Protein AF-A0A0R0JPW6-F1 (afdb_monomer_lite)

Foldseek 3Di:
DDDDDDDDDDDDDDDDDDDDDDDDDDDDDDDPDDPPPPVPPPPDDDDDDDDDDDDDDDDDDDPPVVVVVVVVVVVVVVVVVVVVVVVVVVVVVVVVVVVVVVVVVVVVVVVVVVVVVVVVVVVVVVVVVVVVVVVVVVVVVVVVVVVVVVVVVVVVVVVVVVVQVVVCVVPVDRDDDDPDDDDD

InterPro domains:
  IPR005516 Remorin, C-terminal [PF03763] (73-177)

Structure (mmCIF, N/CA/C/O backbone):
data_AF-A0A0R0JPW6-F1
#
_entry.id   AF-A0A0R0JPW6-F1
#
loop_
_atom_site.group_PDB
_atom_site.id
_atom_site.type_symbol
_atom_site.label_atom_id
_atom_site.label_alt_id
_atom_site.label_comp_id
_atom_site.label_asym_id
_atom_site.label_entity_id
_atom_site.label_seq_id
_atom_site.pdbx_PDB_ins_code
_atom_site.Cartn_x
_atom_site.Cartn_y
_atom_site.Cartn_z
_atom_site.occupancy
_atom_site.B_iso_or_equiv
_atom_site.auth_seq_id
_atom_site.auth_comp_id
_atom_site.auth_asym_id
_atom_site.auth_atom_id
_atom_site.pdbx_PDB_model_num
ATOM 1 N N . MET A 1 1 ? -46.376 10.013 26.306 1.00 48.16 1 MET A N 1
ATOM 2 C CA . MET A 1 1 ? -46.036 9.455 24.981 1.00 48.16 1 MET A CA 1
ATOM 3 C C . MET A 1 1 ? -44.620 9.878 24.626 1.00 48.16 1 MET A C 1
ATOM 5 O O . MET A 1 1 ? -44.392 11.071 24.490 1.00 48.16 1 MET A O 1
ATOM 9 N N . LYS A 1 2 ? -43.664 8.946 24.556 1.00 46.31 2 LYS A N 1
ATOM 10 C CA . LYS A 1 2 ? -42.370 9.154 23.888 1.00 46.31 2 LYS A CA 1
ATOM 11 C C . LYS A 1 2 ? -41.981 7.835 23.227 1.00 46.31 2 LYS A C 1
ATOM 13 O O . LYS A 1 2 ? -41.868 6.819 23.906 1.00 46.31 2 LYS A O 1
ATOM 18 N N . GLU A 1 3 ? -41.915 7.871 21.904 1.00 47.91 3 GLU A N 1
ATOM 19 C CA . GLU A 1 3 ? -41.692 6.727 21.028 1.00 47.91 3 GLU A CA 1
ATOM 20 C C . GLU A 1 3 ? -40.262 6.186 21.140 1.00 47.91 3 GLU A C 1
ATOM 22 O O . GLU A 1 3 ? -39.300 6.936 21.310 1.00 47.91 3 GLU A O 1
ATOM 27 N N . SER A 1 4 ? -40.127 4.865 21.033 1.00 48.16 4 SER A N 1
ATOM 28 C CA . SER A 1 4 ? -38.841 4.178 20.915 1.00 48.16 4 SER A CA 1
ATOM 29 C C . SER A 1 4 ? -38.282 4.322 19.491 1.00 48.16 4 SER A C 1
ATOM 31 O O . SER A 1 4 ? -39.037 4.116 18.536 1.00 48.16 4 SER A O 1
ATOM 33 N N . PRO A 1 5 ? -36.975 4.582 19.298 1.00 46.88 5 PRO A N 1
ATOM 34 C CA . PRO A 1 5 ? -36.392 4.608 17.962 1.00 46.88 5 PRO A CA 1
ATOM 35 C C . PRO A 1 5 ? -36.350 3.192 17.372 1.00 46.88 5 PRO A C 1
ATOM 37 O O . PRO A 1 5 ? -35.628 2.317 17.852 1.00 46.88 5 PRO A O 1
ATOM 40 N N . LYS A 1 6 ? -37.137 2.960 16.318 1.00 54.75 6 LYS A N 1
ATOM 41 C CA . LYS A 1 6 ? -37.060 1.753 15.486 1.00 54.75 6 LYS A CA 1
ATOM 42 C C . LYS A 1 6 ? -35.814 1.854 14.605 1.00 54.75 6 LYS A C 1
ATOM 44 O O . LYS A 1 6 ? -35.774 2.656 13.677 1.00 54.75 6 LYS A O 1
ATOM 49 N N . PHE A 1 7 ? -34.801 1.038 14.885 1.00 43.84 7 PHE A N 1
ATOM 50 C CA . PHE A 1 7 ? -33.634 0.911 14.013 1.00 43.84 7 PHE A CA 1
ATOM 51 C C . PHE A 1 7 ? -34.017 0.169 12.718 1.00 43.84 7 PHE A C 1
ATOM 53 O O . PHE A 1 7 ? -34.598 -0.918 12.795 1.00 43.84 7 PHE A O 1
ATOM 60 N N . PRO A 1 8 ? -33.706 0.705 11.524 1.00 48.56 8 PRO A N 1
ATOM 61 C CA . PRO A 1 8 ? -33.993 0.016 10.276 1.00 48.56 8 PRO A CA 1
ATOM 62 C C . PRO A 1 8 ? -33.054 -1.182 10.089 1.00 48.56 8 PRO A C 1
ATOM 64 O O . PRO A 1 8 ? -31.830 -1.069 10.149 1.00 48.56 8 PRO A O 1
ATOM 67 N N . ARG A 1 9 ? -33.656 -2.346 9.829 1.00 46.88 9 ARG A N 1
ATOM 68 C CA . ARG A 1 9 ? -32.986 -3.585 9.417 1.00 46.88 9 ARG A CA 1
ATOM 69 C C . ARG A 1 9 ? -32.351 -3.364 8.043 1.00 46.88 9 ARG A C 1
ATOM 71 O O . ARG A 1 9 ? -33.062 -3.246 7.045 1.00 46.88 9 ARG A O 1
ATOM 78 N N . THR A 1 10 ? -31.025 -3.302 7.981 1.00 41.88 10 THR A N 1
ATOM 79 C CA . THR A 1 10 ? -30.286 -3.241 6.718 1.00 41.88 10 THR A CA 1
ATOM 80 C C . THR A 1 10 ? -30.482 -4.549 5.950 1.00 41.88 10 THR A C 1
ATOM 82 O O . THR A 1 10 ? -30.194 -5.640 6.440 1.00 41.88 10 THR A O 1
ATOM 85 N N . LYS A 1 11 ? -31.040 -4.437 4.741 1.00 44.31 11 LYS A N 1
ATOM 86 C CA . LYS A 1 11 ? -31.169 -5.543 3.791 1.00 44.31 11 LYS A CA 1
ATOM 87 C C . LYS A 1 11 ? -29.789 -5.838 3.203 1.00 44.31 11 LYS A C 1
ATOM 89 O O . LYS A 1 11 ? -29.120 -4.938 2.703 1.00 44.31 11 LYS A O 1
ATOM 94 N N . THR A 1 12 ? -29.381 -7.097 3.273 1.00 45.53 12 THR A N 1
ATOM 95 C CA . THR A 1 12 ? -28.214 -7.649 2.588 1.00 45.53 12 THR A CA 1
ATOM 96 C C . THR A 1 12 ? -28.385 -7.488 1.077 1.00 45.53 12 THR A C 1
ATOM 98 O O . THR A 1 12 ? -29.304 -8.048 0.479 1.00 45.53 12 THR A O 1
ATOM 101 N N . VAL A 1 13 ? -27.507 -6.704 0.449 1.00 41.94 13 VAL A N 1
ATOM 102 C CA . VAL A 1 13 ? -27.384 -6.668 -1.011 1.00 41.94 13 VAL A CA 1
ATOM 103 C C . VAL A 1 13 ? -26.483 -7.823 -1.426 1.00 41.94 13 VAL A C 1
ATOM 105 O O . VAL A 1 13 ? -25.322 -7.909 -1.044 1.00 41.94 13 VAL A O 1
ATOM 108 N N . ARG A 1 14 ? -27.098 -8.723 -2.188 1.00 42.78 14 ARG A N 1
ATOM 109 C CA . ARG A 1 14 ? -26.534 -9.872 -2.889 1.00 42.78 14 ARG A CA 1
ATOM 110 C C . ARG A 1 14 ? -25.311 -9.457 -3.714 1.00 42.78 14 ARG A C 1
ATOM 112 O O . ARG A 1 14 ? -25.429 -8.664 -4.646 1.00 42.78 14 ARG A O 1
ATOM 119 N N . GLU A 1 15 ? -24.165 -10.019 -3.361 1.00 40.00 15 GLU A N 1
ATOM 120 C CA . GLU A 1 15 ? -22.896 -9.903 -4.074 1.00 40.00 15 GLU A CA 1
ATOM 121 C C . GLU A 1 15 ? -23.052 -10.505 -5.483 1.00 40.00 15 GLU A C 1
ATOM 123 O O . GLU A 1 15 ? -23.385 -11.681 -5.645 1.00 40.00 15 GLU A O 1
ATOM 128 N N . LYS A 1 16 ? -22.904 -9.675 -6.522 1.00 41.97 16 LYS A N 1
ATOM 129 C CA . LYS A 1 16 ? -22.792 -10.137 -7.910 1.00 41.97 16 LYS A CA 1
ATOM 130 C C . LYS A 1 16 ? -21.320 -10.430 -8.175 1.00 41.97 16 LYS A C 1
ATOM 132 O O . LYS A 1 16 ? -20.521 -9.508 -8.307 1.00 41.97 16 LYS A O 1
ATOM 137 N N . GLU A 1 17 ? -20.986 -11.712 -8.267 1.00 42.38 17 GLU A N 1
ATOM 138 C CA . GLU A 1 17 ? -19.699 -12.183 -8.772 1.00 42.38 17 GLU A CA 1
ATOM 139 C C . GLU A 1 17 ? -19.474 -11.686 -10.210 1.00 42.38 17 GLU A C 1
ATOM 141 O O . GLU A 1 17 ? -20.193 -12.069 -11.136 1.00 42.38 17 GLU A O 1
ATOM 146 N N . TRP A 1 18 ? -18.436 -10.878 -10.428 1.00 27.89 18 TRP A N 1
ATOM 147 C CA . TRP A 1 18 ? -17.861 -10.700 -11.759 1.00 27.89 18 TRP A CA 1
ATOM 148 C C . TRP A 1 18 ? -16.800 -11.776 -11.990 1.00 27.89 18 TRP A C 1
ATOM 150 O O . TRP A 1 18 ? -15.662 -11.671 -11.532 1.00 27.89 18 TRP A O 1
ATOM 160 N N . LYS A 1 19 ? -17.183 -12.828 -12.722 1.00 39.25 19 LYS A N 1
ATOM 161 C CA . LYS A 1 19 ? -16.258 -13.824 -13.275 1.00 39.25 19 LYS A CA 1
ATOM 162 C C . LYS A 1 19 ? -15.375 -13.156 -14.335 1.00 39.25 19 LYS A C 1
ATOM 164 O O . LYS A 1 19 ? -15.806 -12.947 -15.465 1.00 39.25 19 LYS A O 1
ATOM 169 N N . VAL A 1 20 ? -14.128 -12.844 -13.983 1.00 36.88 20 VAL A N 1
ATOM 170 C CA . VAL A 1 20 ? -13.083 -12.518 -14.963 1.00 36.88 20 VAL A CA 1
ATOM 171 C C . VAL A 1 20 ? -12.513 -13.830 -15.497 1.00 36.88 20 VAL A C 1
ATOM 173 O O . VAL A 1 20 ? -11.822 -14.566 -14.795 1.00 36.88 20 VAL A O 1
ATOM 176 N N . SER A 1 21 ? -12.861 -14.123 -16.748 1.00 38.03 21 SER A N 1
ATOM 177 C CA . SER A 1 21 ? -12.366 -15.252 -17.534 1.00 38.03 21 SER A CA 1
ATOM 178 C C . SER A 1 21 ? -10.840 -15.195 -17.665 1.00 38.03 21 SER A C 1
ATOM 180 O O . SER A 1 21 ? -10.287 -14.225 -18.183 1.00 38.03 21 SER A O 1
ATOM 182 N N . ARG A 1 22 ? -10.152 -16.239 -17.186 1.00 39.28 22 ARG A N 1
ATOM 183 C CA . ARG A 1 22 ? -8.752 -16.521 -17.524 1.00 39.28 22 ARG A CA 1
ATOM 184 C C . ARG A 1 22 ? -8.728 -17.271 -18.854 1.00 39.28 22 ARG A C 1
ATOM 186 O O . ARG A 1 22 ? -9.344 -18.326 -18.965 1.00 39.28 22 ARG A O 1
ATOM 193 N N . GLN A 1 23 ? -7.968 -16.764 -19.817 1.00 39.94 23 GLN A N 1
ATOM 194 C CA . GLN A 1 23 ? -7.518 -17.520 -20.986 1.00 39.94 23 GLN A CA 1
ATOM 195 C C . GLN A 1 23 ? -5.982 -17.452 -21.046 1.00 39.94 23 GLN A C 1
ATOM 197 O O . GLN A 1 23 ? -5.433 -16.353 -20.928 1.00 39.94 23 GLN A O 1
ATOM 202 N N . PRO A 1 24 ? -5.272 -18.584 -21.204 1.00 44.44 24 PRO A N 1
ATOM 203 C CA . PRO A 1 24 ? -3.853 -18.612 -21.537 1.00 44.44 24 PRO A CA 1
ATOM 204 C C . PRO A 1 24 ? -3.678 -18.554 -23.062 1.00 44.44 24 PRO A C 1
ATOM 206 O O . PRO A 1 24 ? -4.162 -19.428 -23.774 1.00 44.44 24 PRO A O 1
ATOM 209 N N . SER A 1 25 ? -2.963 -17.548 -23.570 1.00 34.28 25 SER A N 1
ATOM 210 C CA . SER A 1 25 ? -2.574 -17.488 -24.984 1.00 34.28 25 SER A CA 1
ATOM 211 C C . SER A 1 25 ? -1.143 -17.990 -25.140 1.00 34.28 25 SER A C 1
ATOM 213 O O . SER A 1 25 ? -0.187 -17.249 -24.913 1.00 34.28 25 SER A O 1
ATOM 215 N N . HIS A 1 26 ? -1.012 -19.252 -25.543 1.00 41.56 26 HIS A N 1
ATOM 216 C CA . HIS A 1 26 ? 0.187 -19.769 -26.194 1.00 41.56 26 HIS A CA 1
ATOM 217 C C . HIS A 1 26 ? 0.356 -19.095 -27.562 1.00 41.56 26 HIS A C 1
ATOM 219 O O . HIS A 1 26 ? -0.624 -18.798 -28.243 1.00 41.56 26 HIS A O 1
ATOM 225 N N . GLY A 1 27 ? 1.601 -18.839 -27.950 1.00 33.59 27 GLY A N 1
ATOM 226 C CA . GLY A 1 27 ? 1.936 -18.184 -29.209 1.00 33.59 2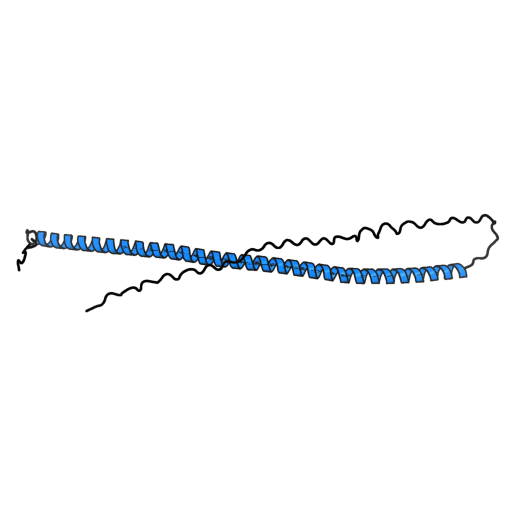7 GLY A CA 1
ATOM 227 C C . GLY A 1 27 ? 3.440 -18.012 -29.343 1.00 33.59 27 GLY A C 1
ATOM 228 O O . GLY A 1 27 ? 3.953 -16.898 -29.323 1.00 33.59 27 GLY A O 1
ATOM 229 N N . GLU A 1 28 ? 4.147 -19.136 -29.411 1.00 43.47 28 GLU A N 1
ATOM 230 C CA . GLU A 1 28 ? 5.524 -19.196 -29.881 1.00 43.47 28 GLU A CA 1
ATOM 231 C C . GLU A 1 28 ? 5.561 -18.725 -31.337 1.00 43.47 28 GLU A C 1
ATOM 233 O O . GLU A 1 28 ? 4.950 -19.349 -32.200 1.00 43.47 28 GLU A O 1
ATOM 238 N N . ILE A 1 29 ? 6.297 -17.653 -31.639 1.00 34.31 29 ILE A N 1
ATOM 239 C CA . ILE A 1 29 ? 6.768 -17.408 -33.004 1.00 34.31 29 ILE A CA 1
ATOM 240 C C . ILE A 1 29 ? 8.267 -17.151 -32.956 1.00 34.31 29 ILE A C 1
ATOM 242 O O . ILE A 1 29 ? 8.776 -16.063 -32.689 1.00 34.31 29 ILE A O 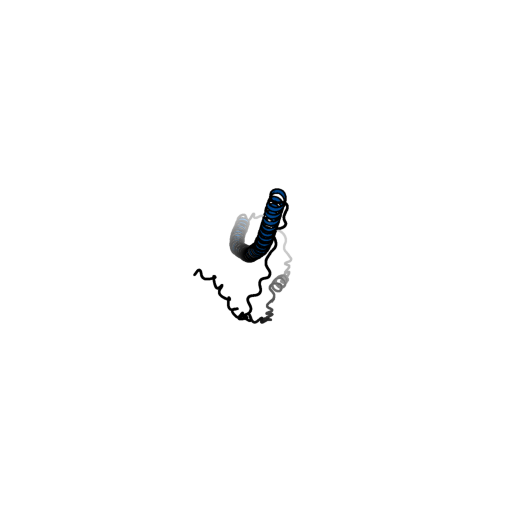1
ATOM 246 N N . SER A 1 30 ? 8.947 -18.258 -33.224 1.00 49.94 30 SER A N 1
ATOM 247 C CA . SER A 1 30 ? 10.281 -18.375 -33.774 1.00 49.94 30 SER A CA 1
ATOM 248 C C . SER A 1 30 ? 10.497 -17.405 -34.938 1.00 49.94 30 SER A C 1
ATOM 250 O O . SER A 1 30 ? 9.850 -17.484 -35.981 1.00 49.94 30 SER A O 1
ATOM 252 N N . THR A 1 31 ? 11.456 -16.498 -34.789 1.00 41.97 31 THR A N 1
ATOM 253 C CA . THR A 1 31 ? 12.209 -15.950 -35.927 1.00 41.97 31 THR A CA 1
ATOM 254 C C . THR A 1 31 ? 13.602 -15.541 -35.464 1.00 41.97 31 THR A C 1
ATOM 256 O O . THR A 1 31 ? 14.031 -14.396 -35.551 1.00 41.97 31 THR A O 1
ATOM 259 N N . ARG A 1 32 ? 14.357 -16.522 -34.960 1.00 47.09 32 ARG A N 1
ATOM 260 C CA . ARG A 1 32 ? 15.816 -16.425 -34.890 1.00 47.09 32 ARG A CA 1
ATOM 261 C C . ARG A 1 32 ? 16.376 -16.956 -36.213 1.00 47.09 32 ARG A C 1
ATOM 263 O O . ARG A 1 32 ? 16.726 -18.125 -36.321 1.00 47.09 32 ARG A O 1
ATOM 270 N N . ARG A 1 33 ? 16.428 -16.108 -37.244 1.00 46.88 33 ARG A N 1
ATOM 271 C CA . ARG A 1 33 ? 17.202 -16.387 -38.464 1.00 46.88 33 ARG A CA 1
ATOM 272 C C . ARG A 1 33 ? 18.397 -15.441 -38.548 1.00 46.88 33 ARG A C 1
ATOM 274 O O . ARG A 1 33 ? 18.259 -14.251 -38.789 1.00 46.88 33 ARG A O 1
ATOM 281 N N . SER A 1 34 ? 19.555 -16.033 -38.253 1.00 51.53 34 SER A N 1
ATOM 282 C CA . SER A 1 34 ? 20.811 -15.889 -38.996 1.00 51.53 34 SER A CA 1
ATOM 283 C C . SER A 1 34 ? 21.251 -14.477 -39.413 1.00 51.53 34 SER A C 1
ATOM 285 O O . SER A 1 34 ? 21.173 -14.128 -40.584 1.00 51.53 34 SER A O 1
ATOM 287 N N . LEU A 1 35 ? 21.855 -13.727 -38.486 1.00 40.75 35 LEU A N 1
ATOM 288 C CA . LEU A 1 35 ? 22.834 -12.674 -38.829 1.00 40.75 35 LEU A CA 1
ATOM 289 C C . LEU A 1 35 ? 24.292 -13.160 -38.648 1.00 40.75 35 LEU A C 1
ATOM 291 O O . LEU A 1 35 ? 25.240 -12.434 -38.907 1.00 40.75 35 LEU A O 1
ATOM 295 N N . GLY A 1 36 ? 24.486 -14.407 -38.202 1.00 45.25 36 GLY A N 1
ATOM 296 C CA . GLY A 1 36 ? 25.807 -14.998 -37.948 1.00 45.25 36 GLY A CA 1
ATOM 297 C C . GLY A 1 36 ? 26.425 -15.756 -39.127 1.00 45.25 36 GLY A C 1
ATOM 298 O O . GLY A 1 36 ? 27.515 -16.292 -38.981 1.00 45.25 36 GLY A O 1
ATOM 299 N N . GLN A 1 37 ? 25.747 -15.837 -40.276 1.00 45.25 37 GLN A N 1
ATOM 300 C CA . GLN A 1 37 ? 26.195 -16.650 -41.419 1.00 45.25 37 GLN A CA 1
ATOM 301 C C . GLN A 1 37 ? 26.843 -15.840 -42.551 1.00 45.25 37 GLN A C 1
ATOM 303 O O . GLN A 1 37 ? 27.376 -16.426 -43.488 1.00 45.25 37 GLN A O 1
ATOM 308 N N . GLU A 1 38 ? 26.856 -14.509 -42.452 1.00 39.03 38 GLU A N 1
ATOM 309 C CA . GLU A 1 38 ? 27.374 -13.636 -43.515 1.00 39.03 38 GLU A CA 1
ATOM 310 C C . GLU A 1 38 ? 28.821 -13.166 -43.284 1.00 39.03 38 GLU A C 1
ATOM 312 O O . GLU A 1 38 ? 29.443 -12.622 -44.190 1.00 39.03 38 GLU A O 1
ATOM 317 N N . LEU A 1 39 ? 29.407 -13.431 -42.108 1.00 41.91 39 LEU A N 1
ATOM 318 C CA . LEU A 1 39 ? 30.802 -13.066 -41.813 1.00 41.91 39 LEU A CA 1
ATOM 319 C C . LEU A 1 39 ? 31.834 -14.124 -42.251 1.00 41.91 39 LEU A C 1
ATOM 321 O O . LEU A 1 39 ? 33.025 -13.836 -42.255 1.00 41.91 39 LEU A O 1
ATOM 325 N N . ALA A 1 40 ? 31.398 -15.332 -42.625 1.00 42.09 40 ALA A N 1
ATOM 326 C CA . ALA A 1 40 ? 32.282 -16.469 -42.914 1.00 42.09 40 ALA A CA 1
ATOM 327 C C . ALA A 1 40 ? 32.518 -16.738 -44.417 1.00 42.09 40 ALA A C 1
ATOM 329 O O . ALA A 1 40 ? 33.209 -17.689 -44.761 1.00 42.09 40 ALA A O 1
ATOM 330 N N . ARG A 1 41 ? 31.953 -15.926 -45.326 1.00 42.75 41 ARG A N 1
ATOM 331 C CA . ARG A 1 41 ? 32.090 -16.098 -46.792 1.00 42.75 41 ARG A CA 1
ATOM 332 C C . ARG A 1 41 ? 32.937 -15.028 -47.492 1.00 42.75 41 ARG A C 1
ATOM 334 O O . ARG A 1 41 ? 32.933 -14.962 -48.715 1.00 42.75 41 ARG A O 1
ATOM 341 N N . ALA A 1 42 ? 33.666 -14.200 -46.745 1.00 42.44 42 ALA A N 1
ATOM 342 C CA . ALA A 1 42 ? 34.476 -13.115 -47.311 1.00 42.44 42 ALA A CA 1
ATOM 343 C C . ALA A 1 42 ? 35.996 -13.297 -47.122 1.00 42.44 42 ALA A C 1
ATOM 345 O O . ALA A 1 42 ? 36.741 -12.329 -47.241 1.00 42.44 42 ALA A O 1
ATOM 346 N N . THR A 1 43 ? 36.470 -14.515 -46.835 1.00 45.72 43 THR A N 1
ATOM 347 C CA . THR A 1 43 ? 37.903 -14.803 -46.612 1.00 45.72 43 THR A CA 1
ATOM 348 C C . THR A 1 43 ? 38.499 -15.847 -47.556 1.00 45.72 43 THR A C 1
ATOM 350 O O . THR A 1 43 ? 39.560 -16.385 -47.267 1.00 45.72 43 THR A O 1
ATOM 353 N N . GLU A 1 44 ? 37.883 -16.102 -48.711 1.00 42.66 44 GLU A N 1
ATOM 354 C CA . GLU A 1 44 ? 38.493 -16.934 -49.754 1.00 42.66 44 GLU A CA 1
ATOM 355 C C . GLU A 1 44 ? 38.498 -16.202 -51.099 1.00 42.66 44 GLU A C 1
ATOM 357 O O . GLU A 1 44 ? 37.601 -16.335 -51.925 1.00 42.66 44 GLU A O 1
ATOM 362 N N . SER A 1 45 ? 39.552 -15.420 -51.331 1.00 37.50 45 SER A N 1
ATOM 363 C CA . SER A 1 45 ? 40.000 -15.098 -52.685 1.00 37.50 45 SER A CA 1
ATOM 364 C C . SER A 1 45 ? 41.487 -15.421 -52.776 1.00 37.50 45 SER A C 1
ATOM 366 O O . SER A 1 45 ? 42.341 -14.636 -52.360 1.00 37.50 45 SER A O 1
ATOM 368 N N . ALA A 1 46 ? 41.776 -16.621 -53.274 1.00 40.19 46 ALA A N 1
ATOM 369 C CA . ALA A 1 46 ? 43.114 -17.071 -53.607 1.00 40.19 46 ALA A CA 1
ATOM 370 C C . ALA A 1 46 ? 43.741 -16.126 -54.646 1.00 40.19 46 ALA A C 1
ATOM 372 O O . ALA A 1 46 ? 43.182 -15.874 -55.713 1.00 40.19 46 ALA A O 1
ATOM 373 N N . ILE A 1 47 ? 44.907 -15.590 -54.304 1.00 49.75 47 ILE A N 1
ATOM 374 C CA . ILE A 1 47 ? 45.726 -14.730 -55.157 1.00 49.75 47 ILE A CA 1
ATOM 375 C C . ILE A 1 47 ? 46.391 -15.613 -56.229 1.00 49.75 47 ILE A C 1
ATOM 377 O O . ILE A 1 47 ? 47.098 -16.553 -55.857 1.00 49.75 47 ILE A O 1
ATOM 381 N N . PRO A 1 48 ? 46.271 -15.332 -57.542 1.00 42.44 48 PRO A N 1
ATOM 382 C CA . PRO A 1 48 ? 47.121 -15.978 -58.531 1.00 42.44 48 PRO A CA 1
ATOM 383 C C . PRO A 1 48 ? 48.512 -15.336 -58.490 1.00 42.44 48 PRO A C 1
ATOM 385 O O . PRO A 1 48 ? 48.698 -14.182 -58.880 1.00 42.44 48 PRO A O 1
ATOM 388 N N . ALA A 1 49 ? 49.510 -16.090 -58.030 1.00 40.78 49 ALA A N 1
ATOM 389 C CA . ALA A 1 49 ? 50.911 -15.700 -58.113 1.00 40.78 49 ALA A CA 1
ATOM 390 C C . ALA A 1 49 ? 51.408 -15.811 -59.567 1.00 40.78 49 ALA A C 1
ATOM 392 O O . ALA A 1 49 ? 51.761 -16.892 -60.035 1.00 40.78 49 ALA A O 1
ATOM 393 N N . ARG A 1 50 ? 51.477 -14.686 -60.289 1.00 39.78 50 ARG A N 1
ATOM 394 C CA . ARG A 1 50 ? 52.315 -14.564 -61.493 1.00 39.78 50 ARG A CA 1
ATOM 395 C C . ARG A 1 50 ? 53.678 -13.997 -61.099 1.00 39.78 50 ARG A C 1
ATOM 397 O O . ARG A 1 50 ? 53.794 -12.817 -60.786 1.00 39.78 50 ARG A O 1
ATOM 404 N N . ARG A 1 51 ? 54.710 -14.845 -61.145 1.00 45.88 51 ARG A N 1
ATOM 405 C CA . ARG A 1 51 ? 56.118 -14.423 -61.203 1.00 45.88 51 ARG A CA 1
ATOM 406 C C . ARG A 1 51 ? 56.412 -13.786 -62.567 1.00 45.88 51 ARG A C 1
ATOM 408 O O . ARG A 1 51 ? 56.058 -14.388 -63.579 1.00 45.88 51 ARG A O 1
ATOM 415 N N . PRO A 1 52 ? 57.175 -12.687 -62.612 1.00 43.56 52 PRO A N 1
ATOM 416 C CA . PRO A 1 52 ? 58.071 -12.409 -63.721 1.00 43.56 52 PRO A CA 1
ATOM 417 C C . PRO A 1 52 ? 59.530 -12.592 -63.276 1.00 43.56 52 PRO A C 1
ATOM 419 O O . PRO A 1 52 ? 59.956 -12.061 -62.251 1.00 43.56 52 PRO A O 1
ATOM 422 N N . SER A 1 53 ? 60.285 -13.366 -64.054 1.00 42.62 53 SER A N 1
ATOM 423 C CA . SER A 1 53 ? 61.744 -13.478 -63.955 1.00 42.62 53 SER A CA 1
ATOM 424 C C . SER A 1 53 ? 62.411 -12.549 -64.976 1.00 42.62 53 SER A C 1
ATOM 426 O O . SER A 1 53 ? 61.961 -12.500 -66.117 1.00 42.62 53 SER A O 1
ATOM 428 N N . GLY A 1 54 ? 63.520 -11.912 -64.573 1.00 39.97 54 GLY A N 1
ATOM 429 C CA . GLY A 1 54 ? 64.456 -11.134 -65.412 1.00 39.97 54 GLY A CA 1
ATOM 430 C C . GLY A 1 54 ? 63.992 -9.690 -65.649 1.00 39.97 54 GLY A C 1
ATOM 431 O O . GLY A 1 54 ? 62.838 -9.480 -65.987 1.00 39.97 54 GLY A O 1
ATOM 432 N N . VAL A 1 55 ? 64.793 -8.629 -65.489 1.00 37.88 55 VAL A N 1
ATOM 433 C CA . VAL A 1 55 ? 66.185 -8.425 -65.938 1.00 37.88 55 VAL A CA 1
ATOM 434 C C . VAL A 1 55 ? 66.889 -7.348 -65.066 1.00 37.88 55 VAL A C 1
ATOM 436 O O . VAL A 1 55 ? 66.232 -6.490 -64.482 1.00 37.88 55 VAL A O 1
ATOM 439 N N . SER A 1 56 ? 68.222 -7.444 -64.989 1.00 49.25 56 SER A N 1
ATOM 440 C CA . SER A 1 56 ? 69.257 -6.672 -64.259 1.00 49.25 56 SER A CA 1
ATOM 441 C C . SER A 1 56 ? 69.256 -5.123 -64.369 1.00 49.25 56 SER A C 1
ATOM 443 O O . SER A 1 56 ? 68.579 -4.567 -65.232 1.00 49.25 56 SER A O 1
ATOM 445 N N . PRO A 1 57 ? 70.023 -4.404 -63.504 1.00 54.06 57 PRO A N 1
ATOM 446 C CA . PRO A 1 57 ? 69.814 -2.990 -63.202 1.00 54.06 57 PRO A CA 1
ATOM 447 C C . PRO A 1 57 ? 70.548 -2.063 -64.175 1.00 54.06 57 PRO A C 1
ATOM 449 O O . PRO A 1 57 ? 71.744 -2.215 -64.419 1.00 54.06 57 PRO A O 1
ATOM 452 N N . ALA A 1 58 ? 69.836 -1.053 -64.673 1.00 39.53 58 ALA A N 1
ATOM 453 C CA . ALA A 1 58 ? 70.407 0.028 -65.464 1.00 39.53 58 ALA A CA 1
ATOM 454 C C . ALA A 1 58 ? 70.279 1.367 -64.724 1.00 39.53 58 ALA A C 1
ATOM 456 O O . ALA A 1 58 ? 69.21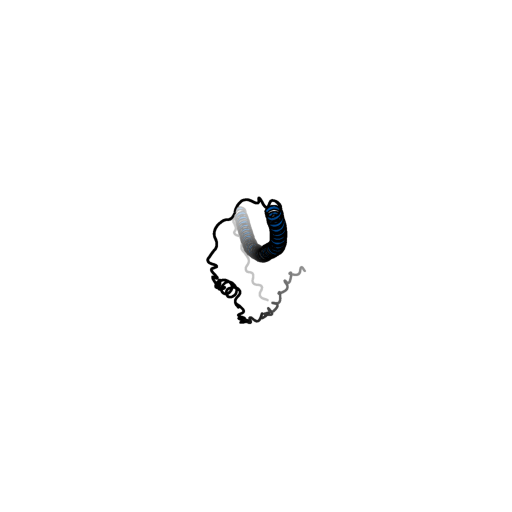7 1.743 -64.229 1.00 39.53 58 ALA A O 1
ATOM 457 N N . ALA A 1 59 ? 71.427 2.032 -64.653 1.00 45.12 59 ALA A N 1
ATOM 458 C CA . ALA A 1 59 ? 71.723 3.380 -64.201 1.00 45.12 59 ALA A CA 1
ATOM 459 C C . ALA A 1 59 ? 70.556 4.392 -64.137 1.00 45.12 59 ALA A C 1
ATOM 461 O O . ALA A 1 59 ? 69.917 4.722 -65.131 1.00 45.12 59 ALA A O 1
ATOM 462 N N . GLY A 1 60 ? 70.390 4.956 -62.936 1.00 49.59 60 GLY A N 1
ATOM 463 C CA . GLY A 1 60 ? 70.292 6.398 -62.689 1.00 49.59 60 GLY A CA 1
ATOM 464 C C . GLY A 1 60 ? 69.388 7.245 -63.585 1.00 49.59 60 GLY A C 1
ATOM 465 O O . GLY A 1 60 ? 69.890 8.016 -64.388 1.00 49.59 60 GLY A O 1
ATOM 466 N N . TYR A 1 61 ? 68.085 7.251 -63.294 1.00 48.88 61 TYR A N 1
ATOM 467 C CA . TYR A 1 61 ? 67.252 8.448 -63.448 1.00 48.88 61 TYR A CA 1
ATOM 468 C C . TYR A 1 61 ? 66.344 8.571 -62.222 1.00 48.88 61 TYR A C 1
ATOM 470 O O . TYR A 1 61 ? 65.444 7.757 -62.001 1.00 48.88 61 TYR A O 1
ATOM 478 N N . GLN A 1 62 ? 66.596 9.576 -61.380 1.00 59.12 62 GLN A N 1
ATOM 479 C CA . GLN A 1 62 ? 65.716 9.894 -60.260 1.00 59.12 62 GLN A CA 1
ATOM 480 C C . GLN A 1 62 ? 64.373 10.405 -60.813 1.00 59.12 62 GLN A C 1
ATOM 482 O O . GLN A 1 62 ? 64.242 11.542 -61.251 1.00 59.12 62 GLN A O 1
ATOM 487 N N . ASN A 1 63 ? 63.351 9.548 -60.813 1.00 55.94 63 ASN A N 1
ATOM 488 C CA . ASN A 1 63 ? 62.006 9.889 -61.277 1.00 55.94 63 ASN A CA 1
ATOM 489 C C . ASN A 1 63 ? 61.197 10.575 -60.165 1.00 55.94 63 ASN A C 1
ATOM 491 O O . ASN A 1 63 ? 60.277 9.996 -59.586 1.00 55.94 63 ASN A O 1
ATOM 495 N N . HIS A 1 64 ? 61.501 11.841 -59.878 1.00 57.88 64 HIS A N 1
ATOM 496 C CA . HIS A 1 64 ? 60.783 12.633 -58.864 1.00 57.88 64 HIS A CA 1
ATOM 497 C C . HIS A 1 64 ? 59.270 12.754 -59.163 1.00 57.88 64 HIS A C 1
ATOM 499 O O . HIS A 1 64 ? 58.454 12.849 -58.249 1.00 57.88 64 HIS A O 1
ATOM 505 N N . LYS A 1 65 ? 58.880 12.691 -60.446 1.00 56.94 65 LYS A N 1
ATOM 506 C CA . LYS A 1 65 ? 57.482 12.801 -60.905 1.00 56.94 65 LYS A CA 1
ATOM 507 C C . LYS A 1 65 ? 56.628 11.566 -60.571 1.00 56.94 65 LYS A C 1
ATOM 509 O O . LYS A 1 65 ? 55.437 11.706 -60.314 1.00 56.94 65 LYS A O 1
ATOM 514 N N . GLY A 1 66 ? 57.219 10.367 -60.533 1.00 59.25 66 GLY A N 1
ATOM 515 C CA . GLY A 1 66 ? 56.503 9.124 -60.207 1.00 59.25 66 GLY A CA 1
ATOM 516 C C . GLY A 1 66 ? 56.120 9.032 -58.728 1.00 59.25 66 GLY A C 1
ATOM 517 O O . GLY A 1 66 ? 54.985 8.682 -58.401 1.00 59.25 66 GLY A O 1
ATOM 518 N N . ASN A 1 67 ? 57.027 9.446 -57.836 1.00 61.41 67 ASN A N 1
ATOM 519 C CA . ASN A 1 67 ? 56.777 9.458 -56.392 1.00 61.41 67 ASN A CA 1
ATOM 520 C C . ASN A 1 67 ? 55.681 10.455 -55.996 1.00 61.41 67 ASN A C 1
ATOM 522 O O . ASN A 1 67 ? 54.827 10.111 -55.184 1.00 61.41 67 ASN A O 1
ATOM 526 N N . GLN A 1 68 ? 55.645 11.644 -56.609 1.00 63.31 68 GLN A N 1
ATOM 527 C CA . GLN A 1 68 ? 54.605 12.645 -56.334 1.00 63.31 68 GLN A CA 1
ATOM 528 C C . GLN A 1 68 ? 53.203 12.162 -56.742 1.00 63.31 68 GLN A C 1
ATOM 530 O O . GLN A 1 68 ? 52.234 12.369 -56.014 1.00 63.31 68 GLN A O 1
ATOM 535 N N . VAL A 1 69 ? 53.076 11.461 -57.875 1.00 65.50 69 VAL A N 1
ATOM 536 C CA . VAL A 1 69 ? 51.787 10.913 -58.336 1.00 65.50 69 VAL A CA 1
ATOM 537 C C . VAL A 1 69 ? 51.304 9.767 -57.442 1.00 65.50 69 VAL A C 1
ATOM 539 O O . VAL A 1 69 ? 50.105 9.666 -57.180 1.00 65.50 69 VAL A O 1
ATOM 542 N N . ILE A 1 70 ? 52.209 8.908 -56.963 1.00 68.75 70 ILE A N 1
ATOM 543 C CA . ILE A 1 70 ? 51.874 7.814 -56.037 1.00 68.75 70 ILE A CA 1
ATOM 544 C C . ILE A 1 70 ? 51.472 8.376 -54.667 1.00 68.75 70 ILE A C 1
ATOM 546 O O . ILE A 1 70 ? 50.436 7.979 -54.138 1.00 68.75 70 ILE A O 1
ATOM 550 N N . GLN A 1 71 ? 52.222 9.347 -54.134 1.00 68.44 71 GLN A N 1
ATOM 551 C CA . GLN A 1 71 ? 51.879 10.034 -52.883 1.00 68.44 71 GLN A CA 1
ATOM 552 C C . GLN A 1 71 ? 50.505 10.710 -52.968 1.00 68.44 71 GLN A C 1
ATOM 554 O O . GLN A 1 71 ? 49.632 10.422 -52.159 1.00 68.44 71 GLN A O 1
ATOM 559 N N . HIS A 1 72 ? 50.241 11.475 -54.027 1.00 69.44 72 HIS A N 1
ATOM 560 C CA . HIS A 1 72 ? 48.951 12.142 -54.214 1.00 69.44 72 HIS A CA 1
ATOM 561 C C . HIS A 1 72 ? 47.765 11.165 -54.378 1.00 69.44 72 HIS A C 1
ATOM 563 O O . HIS A 1 72 ? 46.642 11.458 -53.960 1.00 69.44 72 HIS A O 1
ATOM 569 N N . LYS A 1 73 ? 47.980 9.982 -54.974 1.00 75.00 73 LYS A N 1
ATOM 570 C CA . LYS A 1 73 ? 46.961 8.913 -55.017 1.00 75.00 73 LYS A CA 1
ATOM 571 C C . LYS A 1 73 ? 46.699 8.328 -53.624 1.00 75.00 73 LYS A C 1
ATOM 573 O O . LYS A 1 73 ? 45.536 8.118 -53.277 1.00 75.00 73 LYS A O 1
ATOM 578 N N . ASN A 1 74 ? 47.747 8.122 -52.829 1.00 77.50 74 ASN A N 1
ATOM 579 C CA . ASN A 1 74 ? 47.635 7.648 -51.448 1.00 77.50 74 ASN A CA 1
ATOM 580 C C . ASN A 1 74 ? 46.926 8.675 -50.549 1.00 77.50 74 ASN A C 1
ATOM 582 O O . ASN A 1 74 ? 46.082 8.295 -49.736 1.00 77.50 74 ASN A O 1
ATOM 586 N N . ASP A 1 75 ? 47.169 9.971 -50.752 1.00 86.44 75 ASP A N 1
ATOM 587 C CA . ASP A 1 75 ? 46.494 11.044 -50.013 1.00 86.44 75 ASP A CA 1
ATOM 588 C C . ASP A 1 75 ? 44.988 11.059 -50.296 1.00 86.44 75 ASP A C 1
ATOM 590 O O . ASP A 1 75 ? 44.169 11.120 -49.377 1.00 86.44 75 ASP A O 1
ATOM 594 N N . LYS A 1 76 ? 44.595 10.908 -51.568 1.00 90.75 76 LYS A N 1
ATOM 595 C CA . LYS A 1 76 ? 43.180 10.800 -51.961 1.00 90.75 76 LYS A CA 1
ATOM 596 C C . LYS A 1 76 ? 42.500 9.566 -51.368 1.00 90.75 76 LYS A C 1
ATOM 598 O O . LYS A 1 76 ? 41.366 9.673 -50.899 1.00 90.75 76 LYS A O 1
ATOM 603 N N . ALA A 1 77 ? 43.178 8.417 -51.368 1.00 92.00 77 ALA A N 1
ATOM 604 C CA . ALA A 1 77 ? 42.668 7.193 -50.752 1.00 92.00 77 ALA A CA 1
ATOM 605 C C . ALA A 1 77 ? 42.474 7.365 -49.235 1.00 92.00 77 ALA A C 1
ATOM 607 O O . ALA A 1 77 ? 41.407 7.048 -48.712 1.00 92.00 77 ALA A O 1
ATOM 608 N N . THR A 1 78 ? 43.451 7.973 -48.558 1.00 94.19 78 THR A N 1
ATOM 609 C CA . THR A 1 78 ? 43.404 8.255 -47.115 1.00 94.19 78 THR A CA 1
ATOM 610 C C . THR A 1 78 ? 42.275 9.228 -46.759 1.00 94.19 78 THR A C 1
ATOM 612 O O . THR A 1 78 ? 41.562 9.036 -45.774 1.00 94.19 78 THR A O 1
ATOM 615 N N . LEU A 1 79 ? 42.067 10.278 -47.563 1.00 95.62 79 LEU A N 1
ATOM 616 C CA . LEU A 1 79 ? 40.958 11.221 -47.373 1.00 95.62 79 LEU A CA 1
ATOM 617 C C . LEU A 1 79 ? 39.595 10.539 -47.543 1.00 95.62 79 LEU A C 1
ATOM 619 O O . LEU A 1 79 ? 38.679 10.778 -46.752 1.00 95.62 79 LEU A O 1
ATOM 623 N N . TRP A 1 80 ? 39.460 9.666 -48.545 1.00 96.31 80 TRP A N 1
ATOM 624 C CA . TRP A 1 80 ? 38.235 8.898 -48.760 1.00 96.31 80 TRP A CA 1
ATOM 625 C C . TRP A 1 80 ? 37.964 7.915 -47.617 1.00 96.31 80 TRP A C 1
ATOM 627 O O . TRP A 1 80 ? 36.828 7.827 -47.145 1.00 96.31 80 TRP A O 1
ATOM 637 N N . GLU A 1 81 ? 38.997 7.222 -47.134 1.00 96.44 81 GLU A N 1
ATOM 638 C CA . GLU A 1 81 ? 38.904 6.307 -45.997 1.00 96.44 81 GLU A CA 1
ATOM 639 C C . GLU A 1 81 ? 38.426 7.040 -44.741 1.00 96.44 81 GLU A C 1
ATOM 641 O O . GLU A 1 81 ? 37.421 6.647 -44.144 1.00 96.44 81 GLU A O 1
ATOM 646 N N . LYS A 1 82 ? 39.060 8.169 -44.397 1.00 97.31 82 LYS A N 1
ATOM 647 C CA . LYS A 1 82 ? 38.651 9.008 -43.259 1.00 97.31 82 LYS A CA 1
ATOM 648 C C . LYS A 1 82 ? 37.194 9.457 -43.380 1.00 97.31 82 LYS A C 1
ATOM 650 O O . LYS A 1 82 ? 36.415 9.270 -42.445 1.00 97.31 82 LYS A O 1
ATOM 655 N N . ALA A 1 83 ? 36.789 9.960 -44.549 1.00 97.25 83 ALA A N 1
ATOM 656 C CA . ALA A 1 83 ? 35.405 10.370 -44.792 1.00 97.25 83 ALA A CA 1
ATOM 657 C C . ALA A 1 83 ? 34.416 9.193 -44.684 1.00 97.25 83 ALA A C 1
ATOM 659 O O . ALA A 1 83 ? 33.281 9.353 -44.217 1.00 97.25 83 ALA A O 1
ATOM 660 N N . LYS A 1 84 ? 34.817 7.988 -45.106 1.00 97.81 84 LYS A N 1
ATOM 661 C CA . LYS A 1 84 ? 33.982 6.787 -45.007 1.00 97.81 84 LYS A CA 1
ATOM 662 C C . LYS A 1 84 ? 33.837 6.322 -43.559 1.00 97.81 84 LYS A C 1
ATOM 664 O O . LYS A 1 84 ? 32.709 6.030 -43.152 1.00 97.81 84 LYS A O 1
ATOM 669 N N . ILE A 1 85 ? 34.928 6.299 -42.794 1.00 98.06 85 ILE A N 1
ATOM 670 C CA . ILE A 1 85 ? 34.933 5.968 -41.363 1.00 98.06 85 ILE A CA 1
ATOM 671 C C . ILE A 1 85 ? 34.038 6.945 -40.601 1.00 98.06 85 ILE A C 1
ATOM 673 O O . ILE A 1 85 ? 33.158 6.509 -39.861 1.00 98.06 85 ILE A O 1
ATOM 677 N N . GLU A 1 86 ? 34.160 8.248 -40.855 1.00 98.31 86 GLU A N 1
ATOM 678 C CA . GLU A 1 86 ? 33.331 9.264 -40.201 1.00 98.31 86 GLU A CA 1
ATOM 679 C C . GLU A 1 86 ? 31.833 9.059 -40.500 1.00 98.31 86 GLU A C 1
ATOM 681 O O . GLU A 1 86 ? 30.985 9.123 -39.607 1.00 98.31 86 GLU A O 1
ATOM 686 N N . ARG A 1 87 ? 31.476 8.724 -41.749 1.00 98.25 87 ARG A N 1
ATOM 687 C CA . ARG A 1 87 ? 30.088 8.379 -42.119 1.00 98.25 87 ARG A CA 1
ATOM 688 C C . ARG A 1 87 ? 29.587 7.113 -41.421 1.00 98.25 87 ARG A C 1
ATOM 690 O O . ARG A 1 87 ? 28.391 7.005 -41.141 1.00 98.25 87 ARG A O 1
ATOM 697 N N . ILE A 1 88 ? 30.451 6.127 -41.184 1.00 98.31 88 ILE A N 1
ATOM 698 C CA . ILE A 1 88 ? 30.099 4.917 -40.428 1.00 98.31 88 ILE A CA 1
ATOM 699 C C . ILE A 1 88 ? 29.877 5.275 -38.958 1.00 98.31 88 ILE A C 1
ATOM 701 O O . ILE A 1 88 ? 28.814 4.958 -38.430 1.00 98.31 88 ILE A O 1
ATOM 705 N N . GLN A 1 89 ? 30.805 6.008 -38.341 1.00 98.50 89 GLN A N 1
ATOM 706 C CA . GLN A 1 89 ? 30.711 6.452 -36.949 1.00 98.50 89 GLN A CA 1
ATOM 707 C C . GLN A 1 89 ? 29.449 7.284 -36.703 1.00 98.50 89 GLN A C 1
ATOM 709 O O . GLN A 1 89 ? 28.680 6.976 -35.798 1.00 98.50 89 GLN A O 1
ATO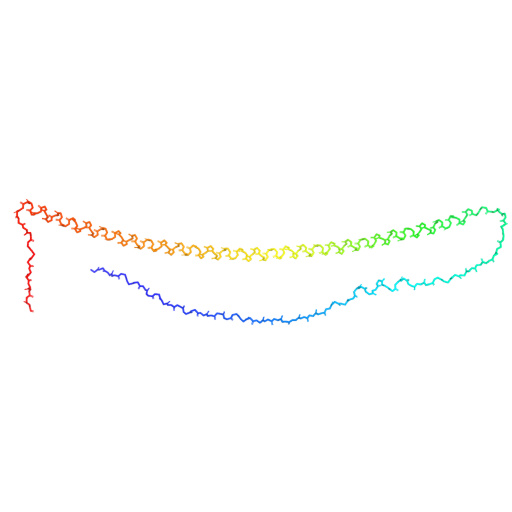M 714 N N . LYS A 1 90 ? 29.143 8.256 -37.572 1.00 98.50 90 LYS A N 1
ATOM 715 C CA . LYS A 1 90 ? 27.908 9.058 -37.482 1.00 98.50 90 LYS A CA 1
ATOM 716 C C . LYS A 1 90 ? 26.640 8.199 -37.502 1.00 98.50 90 LYS A C 1
ATOM 718 O O . LYS A 1 90 ? 25.701 8.454 -36.749 1.00 98.50 90 LYS A O 1
ATOM 723 N N . ARG A 1 91 ? 26.591 7.169 -38.356 1.00 98.44 91 ARG A N 1
ATOM 724 C CA . ARG A 1 91 ? 25.447 6.239 -38.412 1.00 98.44 91 ARG A CA 1
ATOM 725 C C . ARG A 1 91 ? 25.380 5.338 -37.182 1.00 98.44 91 ARG A C 1
ATOM 727 O O . ARG A 1 91 ? 24.282 5.101 -36.683 1.00 98.44 91 ARG A O 1
ATOM 734 N N . TYR A 1 92 ? 26.527 4.863 -36.706 1.00 98.56 92 TYR A N 1
ATOM 735 C CA . TYR A 1 92 ? 26.628 4.051 -35.500 1.00 98.56 92 TYR A CA 1
ATOM 736 C C . TYR A 1 92 ? 26.123 4.820 -34.280 1.00 98.56 92 TYR A C 1
ATOM 738 O O . TYR A 1 92 ? 25.182 4.360 -33.637 1.00 98.56 92 TYR A O 1
ATOM 746 N N . GLU A 1 93 ? 26.648 6.021 -34.029 1.00 98.69 93 GLU A N 1
ATOM 747 C CA . GLU A 1 93 ? 26.241 6.835 -32.881 1.00 98.69 93 GLU A CA 1
ATOM 748 C C . GLU A 1 93 ? 24.753 7.183 -32.944 1.00 98.69 93 GLU A C 1
ATOM 750 O O . GLU A 1 93 ? 24.032 6.991 -31.969 1.00 98.69 93 GLU A O 1
ATOM 755 N N . LYS A 1 94 ? 24.230 7.560 -34.121 1.00 98.56 94 LYS A N 1
ATOM 756 C CA . LYS A 1 94 ? 22.792 7.828 -34.291 1.00 98.56 94 LYS A CA 1
ATOM 757 C C . LYS A 1 94 ? 21.922 6.624 -33.920 1.00 98.56 94 LYS A C 1
ATOM 759 O O . LYS A 1 94 ? 20.888 6.786 -33.271 1.00 98.56 94 LYS A O 1
ATOM 764 N N . THR A 1 95 ? 22.298 5.425 -34.358 1.00 98.44 95 THR A N 1
ATOM 765 C CA . THR A 1 95 ? 21.547 4.200 -34.048 1.00 98.44 95 THR A CA 1
ATOM 766 C C . THR A 1 95 ? 21.700 3.824 -32.577 1.00 98.44 95 THR A C 1
ATOM 768 O O . THR A 1 95 ? 20.704 3.524 -31.920 1.00 98.44 95 THR A O 1
ATOM 771 N N . LYS A 1 96 ? 22.913 3.925 -32.028 1.00 98.50 96 LYS A N 1
ATOM 772 C CA . LYS A 1 96 ? 23.211 3.667 -30.617 1.00 98.50 96 LYS A CA 1
ATOM 773 C C . LYS A 1 96 ? 22.402 4.577 -29.692 1.00 98.50 96 LYS A C 1
ATOM 775 O O . LYS A 1 96 ? 21.753 4.076 -28.778 1.00 98.50 96 LYS A O 1
ATOM 780 N N . SER A 1 97 ? 22.347 5.882 -29.962 1.00 98.62 97 SER A N 1
ATOM 781 C CA . SER A 1 97 ? 21.542 6.823 -29.172 1.00 98.62 97 SER A CA 1
ATOM 782 C C . SER A 1 97 ? 20.055 6.464 -29.186 1.00 98.62 97 SER A C 1
ATOM 784 O O . SER A 1 97 ? 19.402 6.532 -28.148 1.00 98.62 97 SER A O 1
ATOM 786 N N . LYS A 1 98 ? 19.512 6.027 -30.332 1.00 98.62 98 LYS A N 1
ATOM 787 C CA . LYS A 1 98 ? 18.112 5.581 -30.426 1.00 98.62 98 LYS A CA 1
ATOM 788 C C . LYS A 1 98 ? 17.844 4.326 -29.595 1.00 98.62 98 LYS A C 1
ATOM 790 O O . LYS A 1 98 ? 16.818 4.267 -28.921 1.00 98.62 98 LYS A O 1
ATOM 795 N N . ILE A 1 99 ? 18.756 3.353 -29.629 1.00 98.69 99 ILE A N 1
ATOM 796 C CA . ILE A 1 99 ? 18.649 2.122 -28.834 1.00 98.69 99 ILE A CA 1
ATOM 797 C C . ILE A 1 99 ? 18.641 2.464 -27.341 1.00 98.69 99 ILE A C 1
ATOM 799 O O . ILE A 1 99 ? 17.728 2.054 -26.628 1.00 98.69 99 ILE A O 1
ATOM 803 N N . LEU A 1 100 ? 19.595 3.280 -26.885 1.00 98.75 100 LEU A N 1
ATOM 804 C CA . LEU A 1 100 ? 19.705 3.669 -25.475 1.00 98.75 100 LEU A CA 1
ATOM 805 C C . LEU A 1 100 ? 18.504 4.493 -24.994 1.00 98.75 100 LEU A C 1
ATOM 807 O O . LEU A 1 100 ? 18.018 4.288 -23.879 1.00 98.75 100 LEU A O 1
ATOM 811 N N . ALA A 1 101 ? 17.993 5.400 -25.830 1.00 98.69 101 ALA A N 1
ATOM 812 C CA . ALA A 1 101 ? 16.795 6.174 -25.515 1.00 98.69 101 ALA A CA 1
ATOM 813 C C . ALA A 1 101 ? 15.567 5.265 -25.358 1.00 98.69 101 ALA A C 1
ATOM 815 O O . ALA A 1 101 ? 14.818 5.391 -24.386 1.00 98.69 101 ALA A O 1
ATOM 816 N N . TRP A 1 102 ? 15.384 4.314 -26.277 1.00 98.69 102 TRP A N 1
ATOM 817 C CA . TRP A 1 102 ? 14.287 3.352 -26.209 1.00 98.69 102 TRP A CA 1
ATOM 818 C C . TRP A 1 102 ? 14.398 2.439 -24.982 1.00 98.69 102 TRP A C 1
ATOM 820 O O . TRP A 1 102 ? 13.416 2.261 -24.260 1.00 98.69 102 TRP A O 1
ATOM 830 N N . GLU A 1 103 ? 15.592 1.920 -24.692 1.00 98.75 103 GLU A N 1
ATOM 831 C CA . GLU A 1 103 ? 15.853 1.092 -23.512 1.00 98.75 103 GLU A CA 1
ATOM 832 C C . GLU A 1 103 ? 15.530 1.851 -22.218 1.00 98.75 103 GLU A C 1
ATOM 834 O O . GLU A 1 103 ? 14.794 1.353 -21.362 1.00 98.75 103 GLU A O 1
ATOM 839 N N . SER A 1 104 ? 16.025 3.085 -22.099 1.00 98.75 104 SER A N 1
ATOM 840 C CA . SER A 1 104 ? 15.792 3.938 -20.931 1.00 98.75 104 SER A CA 1
ATOM 841 C C . SER A 1 104 ? 14.304 4.234 -20.749 1.00 98.75 104 SER A C 1
ATOM 843 O O . SER A 1 104 ? 13.768 4.084 -19.650 1.00 98.75 104 SER A O 1
ATOM 845 N N . TYR A 1 105 ? 13.602 4.566 -21.836 1.00 98.38 105 TYR A N 1
ATOM 846 C CA . TYR A 1 105 ? 12.159 4.783 -21.812 1.00 98.38 105 TYR A CA 1
ATOM 847 C C . TYR A 1 105 ? 11.397 3.536 -21.346 1.00 98.38 105 TYR A C 1
ATOM 849 O O . TYR A 1 105 ? 10.488 3.631 -20.519 1.00 98.38 105 TYR A O 1
ATOM 857 N N . ARG A 1 106 ? 11.768 2.345 -21.829 1.00 98.62 106 ARG A N 1
ATOM 858 C CA . ARG A 1 106 ? 11.146 1.082 -21.399 1.00 98.62 106 ARG A CA 1
ATOM 859 C C . ARG A 1 106 ? 11.427 0.759 -19.936 1.00 98.62 106 ARG A C 1
ATOM 861 O O . ARG A 1 106 ? 10.495 0.371 -19.235 1.00 98.62 106 ARG A O 1
ATOM 868 N N . LYS A 1 107 ? 12.646 0.998 -19.448 1.00 98.69 107 LYS A N 1
ATOM 869 C CA . LYS A 1 107 ? 12.995 0.845 -18.025 1.00 98.69 107 LYS A CA 1
ATOM 870 C C . LYS A 1 107 ? 12.170 1.773 -17.129 1.00 98.69 107 LYS A C 1
ATOM 872 O O . LYS A 1 107 ? 11.599 1.307 -16.144 1.00 98.69 107 LYS A O 1
ATOM 877 N N . ILE A 1 108 ? 12.043 3.052 -17.493 1.00 98.69 108 ILE A N 1
ATOM 878 C CA . ILE A 1 108 ? 11.218 4.023 -16.752 1.00 98.69 108 ILE A CA 1
ATOM 879 C C . ILE A 1 108 ? 9.756 3.575 -16.726 1.00 98.69 108 ILE A C 1
ATOM 881 O O . ILE A 1 108 ? 9.131 3.560 -15.670 1.00 98.69 108 ILE A O 1
ATOM 885 N N . GLN A 1 109 ? 9.219 3.151 -17.867 1.00 98.56 109 GLN A N 1
ATOM 886 C CA . GLN A 1 109 ? 7.830 2.705 -17.971 1.00 98.56 109 GLN A CA 1
ATOM 887 C C . GLN A 1 109 ? 7.555 1.451 -17.134 1.00 98.56 109 GLN A C 1
ATOM 889 O O . GLN A 1 109 ? 6.545 1.395 -16.434 1.00 98.56 109 GLN A O 1
ATOM 894 N N . ALA A 1 110 ? 8.470 0.478 -17.131 1.00 98.50 110 ALA A N 1
ATOM 895 C CA . ALA A 1 110 ? 8.370 -0.692 -16.262 1.00 98.50 110 ALA A CA 1
ATOM 896 C C . ALA A 1 110 ? 8.402 -0.305 -14.774 1.00 98.50 110 ALA A C 1
ATOM 898 O O . ALA A 1 110 ? 7.576 -0.787 -13.997 1.00 98.50 110 ALA A O 1
ATOM 899 N N . LYS A 1 111 ? 9.299 0.613 -14.388 1.00 98.50 111 LYS A N 1
ATOM 900 C CA . LYS A 1 111 ? 9.392 1.122 -13.014 1.00 98.50 111 LYS A CA 1
ATOM 901 C C . LYS A 1 111 ? 8.101 1.824 -12.583 1.00 98.50 111 LYS A C 1
ATOM 903 O O . LYS A 1 111 ? 7.536 1.463 -11.559 1.00 98.50 111 LYS A O 1
ATOM 908 N N . MET A 1 112 ? 7.576 2.738 -13.400 1.00 98.56 112 MET A N 1
ATOM 909 C CA . MET A 1 112 ? 6.326 3.449 -13.104 1.00 98.56 112 MET A CA 1
ATOM 910 C C . MET A 1 112 ? 5.134 2.500 -12.933 1.00 98.56 112 MET A C 1
ATOM 912 O O . MET A 1 112 ? 4.309 2.703 -12.046 1.00 98.56 112 MET A O 1
ATOM 916 N N . GLN A 1 113 ? 5.037 1.451 -13.755 1.00 98.38 113 GLN A N 1
ATOM 917 C CA . GLN A 1 113 ? 3.974 0.449 -13.623 1.00 98.38 113 GLN A CA 1
ATOM 918 C C . GLN A 1 113 ? 4.086 -0.347 -12.318 1.00 98.38 113 GLN A C 1
ATOM 920 O O . GLN A 1 113 ? 3.076 -0.605 -11.660 1.00 98.38 113 GLN A O 1
ATOM 925 N N . MET A 1 114 ? 5.306 -0.722 -11.929 1.00 98.38 114 MET A N 1
ATOM 926 C CA . MET A 1 114 ? 5.559 -1.387 -10.650 1.00 98.38 114 MET A CA 1
ATOM 927 C C . MET A 1 114 ? 5.219 -0.478 -9.467 1.00 98.38 114 MET A C 1
ATOM 929 O O . MET A 1 114 ? 4.485 -0.901 -8.574 1.00 98.38 114 MET A O 1
ATOM 933 N N . ASP A 1 115 ? 5.679 0.774 -9.491 1.00 98.44 115 ASP A N 1
ATOM 934 C CA . ASP A 1 115 ? 5.435 1.756 -8.431 1.00 98.44 115 ASP A CA 1
ATOM 935 C C . ASP A 1 115 ? 3.937 2.055 -8.276 1.00 98.44 115 ASP A C 1
ATOM 937 O O . ASP A 1 115 ? 3.415 2.071 -7.160 1.00 98.44 115 ASP A O 1
ATOM 941 N N . ARG A 1 116 ? 3.207 2.184 -9.394 1.00 98.38 116 ARG A N 1
ATOM 942 C CA . ARG A 1 116 ? 1.748 2.347 -9.388 1.00 98.38 116 ARG A CA 1
ATOM 943 C C . ARG A 1 116 ? 1.051 1.170 -8.712 1.00 98.38 116 ARG A C 1
ATOM 945 O O . ARG A 1 116 ? 0.256 1.376 -7.800 1.00 98.38 116 ARG A O 1
ATOM 952 N N . LYS A 1 117 ? 1.364 -0.064 -9.124 1.00 98.25 117 LYS A N 1
ATOM 953 C CA . LYS A 1 117 ? 0.771 -1.265 -8.513 1.00 98.25 117 LYS A CA 1
ATOM 954 C C . LYS A 1 117 ? 1.087 -1.339 -7.024 1.00 98.25 117 LYS A C 1
ATOM 956 O O . LYS A 1 117 ? 0.203 -1.647 -6.232 1.00 98.25 117 LYS A O 1
ATOM 961 N N . LYS A 1 118 ? 2.330 -1.045 -6.634 1.00 98.31 118 LYS A N 1
ATOM 962 C CA . LYS A 1 118 ? 2.748 -1.030 -5.230 1.00 98.31 118 LYS A CA 1
ATOM 963 C C . LYS A 1 118 ? 1.929 -0.024 -4.415 1.00 98.31 118 LYS A C 1
ATOM 965 O O . LYS A 1 118 ? 1.386 -0.400 -3.381 1.00 98.31 118 LYS A O 1
ATOM 970 N N . SER A 1 119 ? 1.765 1.197 -4.922 1.00 98.31 119 SER A N 1
ATOM 971 C CA . SER A 1 119 ? 0.954 2.235 -4.276 1.00 98.31 119 SER A CA 1
ATOM 972 C C . SER A 1 119 ? -0.518 1.825 -4.135 1.00 98.31 119 SER A C 1
ATOM 974 O O . SER A 1 119 ? -1.100 1.977 -3.062 1.00 98.31 119 SER A O 1
ATOM 976 N N . GLU A 1 120 ? -1.113 1.221 -5.169 1.00 98.25 120 GLU A N 1
ATOM 977 C CA . GLU A 1 120 ? -2.490 0.707 -5.113 1.00 98.25 120 GLU A CA 1
ATOM 978 C C . GLU A 1 120 ? -2.655 -0.386 -4.039 1.00 98.25 120 GLU A C 1
ATOM 980 O O . GLU A 1 120 ? -3.650 -0.404 -3.309 1.00 98.25 120 GLU A O 1
ATOM 985 N N . TRP A 1 121 ? -1.676 -1.287 -3.905 1.00 98.00 121 TRP A N 1
ATOM 986 C CA . TRP A 1 121 ? -1.672 -2.319 -2.863 1.00 98.00 121 TRP A CA 1
ATOM 987 C C . TRP A 1 121 ? -1.508 -1.741 -1.458 1.00 98.00 121 TRP A C 1
ATOM 989 O O . TRP A 1 121 ? -2.230 -2.142 -0.544 1.00 98.00 121 TRP A O 1
ATOM 999 N N . GLU A 1 122 ? -0.591 -0.794 -1.277 1.00 98.31 122 GLU A N 1
ATOM 1000 C CA . GLU A 1 122 ? -0.375 -0.114 0.003 1.00 98.31 122 GLU A CA 1
ATOM 1001 C C . GLU A 1 122 ? -1.617 0.667 0.437 1.00 98.31 122 GLU A C 1
ATOM 1003 O O . GLU A 1 122 ? -2.024 0.579 1.596 1.00 98.31 122 GLU A O 1
ATOM 1008 N N . HIS A 1 123 ? -2.284 1.343 -0.501 1.00 98.25 123 HIS A N 1
ATOM 1009 C CA . HIS A 1 123 ? -3.533 2.049 -0.242 1.00 98.25 123 HIS A CA 1
ATOM 1010 C C . HIS A 1 123 ? -4.647 1.099 0.222 1.00 98.25 123 HIS A C 1
ATOM 1012 O O . HIS A 1 123 ? -5.273 1.337 1.256 1.00 98.25 123 HIS A O 1
ATOM 1018 N N . LYS A 1 124 ? -4.847 -0.029 -0.476 1.00 98.38 124 LYS A N 1
ATOM 1019 C CA . LYS A 1 124 ? -5.813 -1.064 -0.061 1.00 98.38 124 LYS A CA 1
ATOM 1020 C C . LYS A 1 124 ? -5.491 -1.621 1.325 1.00 98.38 124 LYS A C 1
ATOM 1022 O O . LYS A 1 124 ? -6.385 -1.760 2.157 1.00 98.38 124 LYS A O 1
ATOM 1027 N N . ARG A 1 125 ? -4.212 -1.899 1.594 1.00 98.50 125 ARG A N 1
ATOM 1028 C CA . ARG A 1 125 ? -3.750 -2.380 2.903 1.00 98.50 125 ARG A CA 1
ATOM 1029 C C . ARG A 1 125 ? -4.037 -1.366 4.012 1.00 98.50 125 ARG A C 1
ATOM 1031 O O . ARG A 1 125 ? -4.452 -1.768 5.096 1.00 98.50 125 ARG A O 1
ATOM 1038 N N . ALA A 1 126 ? -3.830 -0.075 3.754 1.00 98.44 126 ALA A N 1
ATOM 1039 C CA . ALA A 1 126 ? -4.100 0.989 4.717 1.00 98.44 126 ALA A CA 1
ATOM 1040 C C . ALA A 1 126 ? -5.597 1.103 5.043 1.00 98.44 126 ALA A C 1
ATOM 1042 O O . ALA A 1 126 ? -5.953 1.179 6.220 1.00 98.44 126 ALA A O 1
ATOM 1043 N N . ILE A 1 127 ? -6.465 1.037 4.025 1.00 98.56 127 ILE A N 1
ATOM 1044 C CA . ILE A 1 127 ? -7.926 1.044 4.207 1.00 98.56 127 ILE A CA 1
ATOM 1045 C C . ILE A 1 127 ? -8.371 -0.144 5.065 1.00 98.56 127 ILE A C 1
ATOM 1047 O O . ILE A 1 127 ? -9.081 0.045 6.052 1.00 98.56 127 ILE A O 1
ATOM 1051 N N . GLU A 1 128 ? -7.925 -1.361 4.737 1.00 98.56 128 GLU A N 1
ATOM 1052 C CA . GLU A 1 128 ? -8.314 -2.559 5.493 1.00 98.56 128 GLU A CA 1
ATOM 1053 C C . GLU A 1 128 ? -7.820 -2.488 6.944 1.00 98.56 128 GLU A C 1
ATOM 1055 O O . GLU A 1 128 ? -8.550 -2.796 7.886 1.00 98.56 128 GLU A O 1
ATOM 1060 N N . MET A 1 129 ? -6.595 -1.999 7.149 1.00 98.62 129 MET A N 1
ATOM 1061 C CA . MET A 1 129 ? -6.039 -1.814 8.486 1.00 98.62 129 MET A CA 1
ATOM 1062 C C . MET A 1 129 ? -6.827 -0.782 9.301 1.00 98.62 129 MET A C 1
ATOM 1064 O O . MET A 1 129 ? -7.062 -0.992 10.492 1.00 98.62 129 MET A O 1
ATOM 1068 N N . GLN A 1 130 ? -7.252 0.322 8.686 1.00 98.56 130 GLN A N 1
ATOM 1069 C CA . GLN A 1 130 ? -8.096 1.318 9.343 1.00 98.56 130 GLN A CA 1
ATOM 1070 C C . GLN A 1 130 ? -9.468 0.734 9.691 1.00 98.56 130 GLN A C 1
ATOM 1072 O O . GLN A 1 130 ? -9.958 0.926 10.802 1.00 98.56 130 GLN A O 1
ATOM 1077 N N . HIS A 1 131 ? -10.069 -0.029 8.781 1.00 98.62 131 HIS A N 1
ATOM 1078 C CA . HIS A 1 131 ? -11.335 -0.710 9.021 1.00 98.62 131 HIS A CA 1
ATOM 1079 C C . HIS A 1 131 ? -11.243 -1.710 10.185 1.00 98.62 131 HIS A C 1
ATOM 1081 O O . HIS A 1 131 ? -12.117 -1.723 11.054 1.00 98.62 131 HIS A O 1
ATOM 1087 N N . TYR A 1 132 ? -10.159 -2.487 10.262 1.00 98.50 132 TYR A N 1
ATOM 1088 C CA . TYR A 1 132 ? -9.883 -3.372 11.395 1.00 98.50 132 TYR A CA 1
ATOM 1089 C C . TYR A 1 132 ? -9.760 -2.597 12.714 1.00 98.50 132 TYR A C 1
ATOM 1091 O O . TYR A 1 132 ? -10.436 -2.929 13.686 1.00 98.50 132 TYR A O 1
ATOM 1099 N N . LYS A 1 133 ? -8.972 -1.514 12.742 1.00 98.69 133 LYS A N 1
ATOM 1100 C CA . LYS A 1 133 ? -8.842 -0.650 13.930 1.00 98.69 133 LYS A CA 1
ATOM 1101 C C . LYS A 1 133 ? -10.191 -0.080 14.373 1.00 98.69 133 LYS A C 1
ATOM 1103 O O . LYS A 1 133 ? -10.508 -0.119 15.557 1.00 98.69 133 LYS A O 1
ATOM 1108 N N . ASN A 1 134 ? -11.013 0.373 13.428 1.00 98.69 134 ASN A N 1
ATOM 1109 C CA . ASN A 1 134 ? -12.350 0.891 13.713 1.00 98.69 134 ASN A CA 1
ATOM 1110 C C . ASN A 1 134 ? -13.280 -0.190 14.287 1.00 98.69 134 ASN A C 1
ATOM 1112 O O . ASN A 1 134 ? -14.076 0.099 15.179 1.00 98.69 134 ASN A O 1
ATOM 1116 N N . LYS A 1 135 ? -13.182 -1.438 13.805 1.00 98.69 135 LYS A N 1
ATOM 1117 C CA . LYS A 1 135 ? -13.936 -2.571 14.366 1.00 98.69 135 LYS A CA 1
ATOM 1118 C C . LYS A 1 135 ? -13.555 -2.833 15.819 1.00 98.69 135 LYS A C 1
ATOM 1120 O O . LYS A 1 135 ? -14.455 -2.956 16.644 1.00 98.69 135 LYS A O 1
ATOM 1125 N N . ILE A 1 136 ? -12.258 -2.873 16.126 1.00 98.75 136 ILE A N 1
ATOM 1126 C CA . ILE A 1 136 ? -11.769 -3.054 17.500 1.00 98.75 136 ILE A CA 1
ATOM 1127 C C . ILE A 1 136 ? -12.249 -1.908 18.393 1.00 98.75 136 ILE A C 1
ATOM 1129 O O . ILE A 1 136 ? -12.928 -2.161 19.381 1.00 98.75 136 ILE A O 1
ATOM 1133 N N . ALA A 1 137 ? -12.045 -0.656 17.977 1.00 98.75 137 ALA A N 1
ATOM 1134 C CA . ALA A 1 137 ? -12.496 0.508 18.739 1.00 98.75 137 ALA A CA 1
ATOM 1135 C C . ALA A 1 137 ? -14.013 0.495 19.007 1.00 98.75 137 ALA A C 1
ATOM 1137 O O . ALA A 1 137 ? -14.469 0.879 20.082 1.00 98.75 137 ALA A O 1
ATOM 1138 N N . ARG A 1 138 ? -14.817 0.018 18.047 1.00 98.69 138 ARG A N 1
ATOM 1139 C CA . ARG A 1 138 ? -16.265 -0.134 18.235 1.00 98.69 138 ARG A CA 1
ATOM 1140 C C . ARG A 1 138 ? -16.603 -1.207 19.268 1.00 98.69 138 ARG A C 1
ATOM 1142 O O . ARG A 1 138 ? -17.524 -0.998 20.053 1.00 98.69 138 ARG A O 1
ATOM 1149 N N . ILE A 1 139 ? -15.907 -2.344 19.243 1.00 98.69 139 ILE A N 1
ATOM 1150 C CA . ILE A 1 139 ? -16.084 -3.413 20.235 1.00 98.69 139 ILE A CA 1
ATOM 1151 C C . ILE A 1 139 ? -15.741 -2.878 21.626 1.00 98.69 139 ILE A C 1
ATOM 1153 O O . ILE A 1 139 ? -16.558 -3.013 22.537 1.00 98.69 139 ILE A O 1
ATOM 1157 N N . ASP A 1 140 ? -14.604 -2.197 21.761 1.00 98.75 140 ASP A N 1
ATOM 1158 C CA . ASP A 1 140 ? -14.152 -1.625 23.030 1.00 98.75 140 ASP A CA 1
ATOM 1159 C C . ASP A 1 140 ? -15.155 -0.606 23.575 1.00 98.75 140 ASP A C 1
ATOM 1161 O O . ASP A 1 140 ? -15.546 -0.683 24.738 1.00 98.75 140 ASP A O 1
ATOM 1165 N N . MET A 1 141 ? -15.661 0.290 22.723 1.00 98.62 141 MET A N 1
ATOM 1166 C CA . MET A 1 141 ? -16.677 1.272 23.107 1.00 98.62 141 MET A CA 1
ATOM 1167 C C . MET A 1 141 ? -17.967 0.606 23.612 1.00 98.62 141 MET A C 1
ATOM 1169 O O . MET A 1 141 ? -18.545 1.045 24.607 1.00 98.62 141 MET A O 1
ATOM 1173 N N . ILE A 1 142 ? -18.428 -0.462 22.950 1.00 98.69 142 ILE A N 1
ATOM 1174 C CA . ILE A 1 142 ? -19.620 -1.210 23.382 1.00 98.69 142 ILE A CA 1
ATOM 1175 C C . ILE A 1 142 ? -19.361 -1.896 24.728 1.00 98.69 142 ILE A C 1
ATOM 1177 O O . ILE A 1 142 ? -20.200 -1.811 25.626 1.00 98.69 142 ILE A O 1
ATOM 1181 N N . ALA A 1 143 ? -18.208 -2.549 24.884 1.00 98.75 143 ALA A N 1
ATOM 1182 C CA . ALA A 1 143 ? -17.839 -3.238 26.116 1.00 98.75 143 ALA A CA 1
ATOM 1183 C C . ALA A 1 143 ? -17.723 -2.262 27.298 1.00 98.75 143 ALA A C 1
ATOM 1185 O O . ALA A 1 143 ? -18.311 -2.495 28.353 1.00 98.75 143 ALA A O 1
ATOM 1186 N N . GLN A 1 144 ? -17.043 -1.131 27.103 1.00 98.69 144 GLN A N 1
ATOM 1187 C CA . GLN A 1 144 ? -16.935 -0.067 28.101 1.00 98.69 144 GLN A CA 1
ATOM 1188 C C . GLN A 1 144 ? -18.305 0.514 28.464 1.00 98.69 144 GLN A C 1
ATOM 1190 O O . GLN A 1 144 ? -18.595 0.706 29.645 1.00 98.69 144 GLN A O 1
ATOM 1195 N N . GLY A 1 145 ? -19.179 0.728 27.476 1.00 98.44 145 GLY A N 1
ATOM 1196 C CA . GLY A 1 145 ? -20.556 1.160 27.715 1.00 98.44 145 GLY A CA 1
ATOM 1197 C C . GLY A 1 145 ? -21.343 0.167 28.577 1.00 98.44 145 GLY A C 1
ATOM 1198 O O . GLY A 1 145 ? -22.024 0.574 29.518 1.00 98.44 145 GLY A O 1
ATOM 1199 N N . ALA A 1 146 ? -21.210 -1.135 28.311 1.00 98.62 146 ALA A N 1
ATOM 1200 C CA . ALA A 1 146 ? -21.854 -2.181 29.106 1.00 98.62 146 ALA A CA 1
ATOM 1201 C C . ALA A 1 146 ? -21.320 -2.233 30.549 1.00 98.62 146 ALA A C 1
ATOM 1203 O O . ALA A 1 146 ? -22.108 -2.337 31.491 1.00 98.62 146 ALA A O 1
ATOM 1204 N N . ILE A 1 147 ? -20.001 -2.106 30.736 1.00 98.56 147 ILE A N 1
ATOM 1205 C CA . ILE A 1 147 ? -19.372 -2.053 32.065 1.00 98.56 147 ILE A CA 1
ATOM 1206 C C . ILE A 1 147 ? -19.863 -0.827 32.842 1.00 98.56 147 ILE A C 1
ATOM 1208 O O . ILE A 1 147 ? -20.284 -0.962 33.988 1.00 98.56 147 ILE A O 1
ATOM 1212 N N . SER A 1 148 ? -19.897 0.349 32.212 1.00 98.62 148 SER A N 1
ATOM 1213 C CA . SER A 1 148 ? -20.390 1.577 32.846 1.00 98.62 148 SER A CA 1
ATOM 1214 C C . SER A 1 148 ? -21.850 1.442 33.295 1.00 98.62 148 SER A C 1
ATOM 1216 O O . SER A 1 148 ? -22.172 1.773 34.436 1.00 98.62 148 SER A O 1
ATOM 1218 N N . GLN A 1 149 ? -22.724 0.876 32.456 1.00 98.44 149 GLN A N 1
ATOM 1219 C CA . GLN A 1 149 ? -24.117 0.616 32.840 1.00 98.44 149 GLN A CA 1
ATOM 1220 C C . GLN A 1 149 ? -24.232 -0.372 34.010 1.00 98.44 149 GL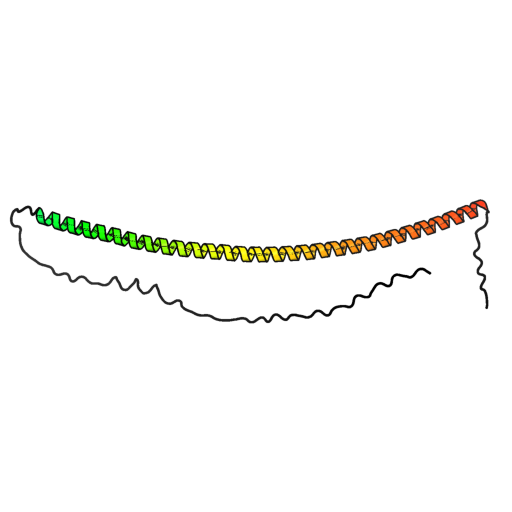N A C 1
ATOM 1222 O O . GLN A 1 149 ? -25.076 -0.198 34.896 1.00 98.44 149 GLN A O 1
ATOM 1227 N N . LEU A 1 150 ? -23.388 -1.407 34.032 1.00 98.56 150 LEU A N 1
ATOM 1228 C CA . LEU A 1 150 ? -23.342 -2.382 35.119 1.00 98.56 150 LEU A CA 1
ATOM 1229 C C . LEU A 1 150 ? -22.898 -1.731 36.439 1.00 98.56 150 LEU A C 1
ATOM 1231 O O . LEU A 1 150 ? -23.512 -1.970 37.484 1.00 98.56 150 LEU A O 1
ATOM 1235 N N . GLU A 1 151 ? -21.873 -0.881 36.397 1.00 98.50 151 GLU A N 1
ATOM 1236 C CA . GLU A 1 151 ? -21.393 -0.131 37.558 1.00 98.50 151 GLU A CA 1
ATOM 1237 C C . GLU A 1 151 ? -22.447 0.838 38.100 1.00 98.50 151 GLU A C 1
ATOM 1239 O O . GLU A 1 151 ? -22.677 0.879 39.312 1.00 98.50 151 GLU A O 1
ATOM 1244 N N . ASP A 1 152 ? -23.143 1.565 37.227 1.00 98.38 152 ASP A N 1
ATOM 1245 C CA . ASP A 1 152 ? -24.230 2.463 37.624 1.00 98.38 152 ASP A CA 1
ATOM 1246 C C . ASP A 1 152 ? -25.381 1.697 38.280 1.00 98.38 152 ASP A C 1
ATOM 1248 O O . ASP A 1 152 ? -25.915 2.112 39.318 1.00 98.38 152 ASP A O 1
ATOM 1252 N N . HIS A 1 153 ? -25.742 0.536 37.724 1.00 98.31 153 HIS A N 1
ATOM 1253 C CA . HIS A 1 153 ? -26.744 -0.333 38.329 1.00 98.31 153 HIS A CA 1
ATOM 1254 C C . HIS A 1 153 ? -26.305 -0.803 39.723 1.00 98.31 153 HIS A C 1
ATOM 1256 O O . HIS A 1 153 ? -27.091 -0.701 40.672 1.00 98.31 153 HIS A O 1
ATOM 1262 N N . LYS A 1 154 ? -25.047 -1.239 39.883 1.00 98.44 154 LYS A N 1
ATOM 1263 C CA . LYS A 1 154 ? -24.468 -1.612 41.184 1.00 98.44 154 LYS A CA 1
ATOM 1264 C C . LYS A 1 154 ? -24.550 -0.452 42.182 1.00 98.44 154 LYS A C 1
ATOM 1266 O O . LYS A 1 154 ? -25.152 -0.616 43.245 1.00 98.44 154 LYS A O 1
ATOM 1271 N N . ARG A 1 155 ? -24.051 0.739 41.827 1.00 98.50 155 ARG A N 1
ATOM 1272 C CA . ARG A 1 155 ? -24.087 1.943 42.685 1.00 98.50 155 ARG A CA 1
ATOM 1273 C C . ARG A 1 155 ? -25.512 2.306 43.103 1.00 98.50 155 ARG A C 1
ATOM 1275 O O . ARG A 1 155 ? -25.757 2.663 44.260 1.00 98.50 155 ARG A O 1
ATOM 1282 N N . LYS A 1 156 ? -26.481 2.186 42.190 1.00 98.44 156 LYS A N 1
ATOM 1283 C CA . LYS A 1 156 ? -27.901 2.446 42.472 1.00 98.44 156 LYS A CA 1
ATOM 1284 C C . LYS A 1 156 ? -28.478 1.456 43.483 1.00 98.44 156 LYS A C 1
ATOM 1286 O O . LYS A 1 156 ? -29.208 1.874 44.384 1.00 98.44 156 LYS A O 1
ATOM 1291 N N . GLN A 1 157 ? -28.172 0.164 43.357 1.00 97.81 157 GLN A N 1
ATOM 1292 C CA . GLN A 1 157 ? -28.629 -0.849 44.316 1.00 97.81 157 GLN A CA 1
ATOM 1293 C C . GLN A 1 157 ? -27.965 -0.672 45.685 1.00 97.81 157 GLN A C 1
ATOM 1295 O O . GLN A 1 157 ? -28.658 -0.694 46.703 1.00 97.81 157 GLN A O 1
ATOM 1300 N N . GLU A 1 158 ? -26.660 -0.397 45.721 1.00 98.12 158 GLU A N 1
ATOM 1301 C CA . GLU A 1 158 ? -25.940 -0.082 46.960 1.00 98.12 158 GLU A CA 1
ATOM 1302 C C . GLU A 1 158 ? -26.526 1.150 47.660 1.00 98.12 158 GLU A C 1
ATOM 1304 O O . GLU A 1 158 ? -26.737 1.137 48.872 1.00 98.12 158 GLU A O 1
ATOM 1309 N N . SER A 1 159 ? -26.857 2.200 46.904 1.00 98.12 159 SER A N 1
ATOM 1310 C CA . SER A 1 159 ? -27.470 3.420 47.443 1.00 98.12 159 SER A CA 1
ATOM 1311 C C . SER A 1 159 ? -28.851 3.144 48.044 1.00 98.12 159 SER A C 1
ATOM 1313 O O . SER A 1 159 ? -29.131 3.572 49.164 1.00 98.12 159 SER A O 1
ATOM 1315 N N . LYS A 1 160 ? -29.690 2.346 47.365 1.00 96.75 160 LYS A N 1
ATOM 1316 C CA . LYS A 1 160 ? -30.986 1.891 47.905 1.00 96.75 160 LYS A CA 1
ATOM 1317 C C . LYS A 1 160 ? -30.821 1.065 49.183 1.00 96.75 160 LYS A C 1
ATOM 1319 O O . LYS A 1 160 ? -31.602 1.228 50.120 1.00 96.75 160 LYS A O 1
ATOM 1324 N N . ALA A 1 161 ? -29.829 0.175 49.232 1.00 96.88 161 ALA A N 1
ATOM 1325 C CA . ALA A 1 161 ? -29.542 -0.630 50.417 1.00 96.88 161 ALA A CA 1
ATOM 1326 C C . ALA A 1 161 ? -29.097 0.251 51.595 1.00 96.88 161 ALA A C 1
ATOM 1328 O O . ALA A 1 161 ? -29.638 0.126 52.695 1.00 96.88 161 ALA A O 1
ATOM 1329 N N . LYS A 1 162 ? -28.191 1.208 51.349 1.00 97.06 162 LYS A N 1
ATOM 1330 C CA . LYS A 1 162 ? -27.740 2.197 52.341 1.00 97.06 162 LYS A CA 1
ATOM 1331 C C . LYS A 1 162 ? -28.898 3.055 52.861 1.00 97.06 162 LYS A C 1
ATOM 1333 O O . LYS A 1 162 ? -28.996 3.273 54.068 1.00 97.06 162 LYS A O 1
ATOM 1338 N N . GLU A 1 163 ? -29.807 3.498 51.991 1.00 95.94 163 GLU A N 1
ATOM 1339 C CA . GLU A 1 163 ? -30.990 4.271 52.393 1.00 95.94 163 GLU A CA 1
ATOM 1340 C C . GLU A 1 163 ? -31.924 3.454 53.300 1.00 95.94 163 GLU A C 1
ATOM 1342 O O . GLU A 1 163 ? -32.341 3.935 54.356 1.00 95.94 163 GLU A O 1
ATOM 1347 N N . LYS A 1 164 ? -32.215 2.196 52.936 1.00 94.00 164 LYS A N 1
ATOM 1348 C CA . LYS A 1 164 ? -33.014 1.287 53.774 1.00 94.00 164 LYS A CA 1
ATOM 1349 C C . LYS A 1 164 ? -32.355 1.046 55.131 1.00 94.00 164 LYS A C 1
ATOM 1351 O O . LYS A 1 164 ? -33.030 1.161 56.149 1.00 94.00 164 LYS A O 1
ATOM 1356 N N . ALA A 1 165 ? -31.047 0.786 55.157 1.00 95.69 165 ALA A N 1
ATOM 1357 C CA . ALA A 1 165 ? -30.296 0.621 56.400 1.00 95.69 165 ALA A CA 1
ATOM 1358 C C . ALA A 1 165 ? -30.374 1.879 57.282 1.00 95.69 165 ALA A C 1
ATOM 1360 O O . ALA A 1 165 ? -30.595 1.776 58.487 1.00 95.69 165 ALA A O 1
ATOM 1361 N N . LYS A 1 166 ? -30.274 3.078 56.689 1.00 95.44 166 LYS A N 1
ATOM 1362 C CA . LYS A 1 166 ? -30.445 4.350 57.410 1.00 95.44 166 LYS A CA 1
ATOM 1363 C C . LYS A 1 166 ? -31.852 4.493 57.998 1.00 95.44 166 LYS A C 1
ATOM 1365 O O . LYS A 1 166 ? -31.969 4.955 59.128 1.00 95.44 166 LYS A O 1
ATOM 1370 N N . LYS A 1 167 ? -32.904 4.094 57.272 1.00 93.00 167 LYS A N 1
ATOM 1371 C CA . LYS A 1 167 ? -34.285 4.089 57.797 1.00 93.00 167 LYS A CA 1
ATOM 1372 C C . LYS A 1 167 ? -34.416 3.150 58.997 1.00 93.00 167 LYS A C 1
ATOM 1374 O O . LYS A 1 167 ? -34.895 3.593 60.031 1.00 93.00 167 LYS A O 1
ATOM 1379 N N . ILE A 1 168 ? -33.895 1.926 58.898 1.00 93.75 168 ILE A N 1
ATOM 1380 C CA . ILE A 1 168 ? -33.916 0.940 59.992 1.00 93.75 168 ILE A CA 1
ATOM 1381 C C . ILE A 1 168 ? -33.190 1.468 61.231 1.00 93.75 168 ILE A C 1
ATOM 1383 O O . ILE A 1 168 ? -33.742 1.409 62.321 1.00 93.75 168 ILE A O 1
ATOM 1387 N N . ARG A 1 169 ? -31.989 2.045 61.079 1.00 94.88 169 ARG A N 1
ATOM 1388 C CA . ARG A 1 169 ? -31.246 2.641 62.207 1.00 94.88 169 ARG A CA 1
ATOM 1389 C C . ARG A 1 169 ? -32.017 3.767 62.905 1.00 94.88 169 ARG A C 1
ATOM 1391 O O . ARG A 1 169 ? -31.816 3.973 64.092 1.00 94.88 169 ARG A O 1
ATOM 1398 N N . LYS A 1 170 ? -32.874 4.495 62.176 1.00 95.06 170 LYS A N 1
ATOM 1399 C CA . LYS A 1 170 ? -33.700 5.582 62.727 1.00 95.06 170 LYS A CA 1
ATOM 1400 C C . LYS A 1 170 ? -34.978 5.091 63.411 1.00 95.06 170 LYS A C 1
ATOM 1402 O O . LYS A 1 170 ? -35.357 5.660 64.423 1.00 95.06 170 LYS A O 1
ATOM 1407 N N . THR A 1 171 ? -35.673 4.103 62.844 1.00 92.44 171 THR A N 1
ATOM 1408 C CA . THR A 1 171 ? -36.998 3.661 63.329 1.00 92.44 171 THR A CA 1
ATOM 1409 C C . THR A 1 171 ? -36.974 2.350 64.112 1.00 92.44 171 THR A C 1
ATOM 1411 O O . THR A 1 171 ? -37.990 1.977 64.691 1.00 92.44 171 THR A O 1
ATOM 1414 N N . GLY A 1 172 ? -35.866 1.607 64.081 1.00 90.31 172 GLY A N 1
ATOM 1415 C CA . GLY A 1 172 ? -35.734 0.271 64.669 1.00 90.31 172 GLY A CA 1
ATOM 1416 C C . GLY A 1 172 ? -36.521 -0.832 63.946 1.00 90.31 172 GLY A C 1
ATOM 1417 O O . GLY A 1 172 ? -36.492 -1.977 64.382 1.00 90.31 172 GLY A O 1
ATOM 1418 N N . ARG A 1 173 ? -37.229 -0.522 62.847 1.00 85.19 173 ARG A N 1
ATOM 1419 C CA . 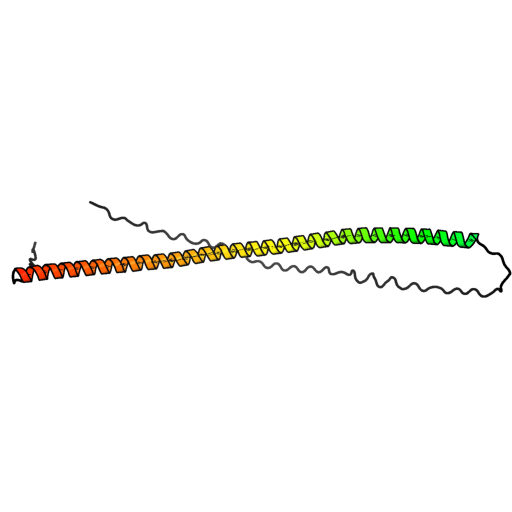ARG A 1 173 ? -38.117 -1.466 62.139 1.00 85.19 173 ARG A CA 1
ATOM 1420 C C . ARG A 1 173 ? -37.695 -1.667 60.688 1.00 85.19 173 ARG A C 1
ATOM 1422 O O . ARG A 1 173 ? -37.383 -0.708 59.980 1.00 85.19 173 ARG A O 1
ATOM 1429 N N . VAL A 1 174 ? -37.739 -2.917 60.228 1.00 86.25 174 VAL A N 1
ATOM 1430 C CA . VAL A 1 174 ? -37.450 -3.288 58.835 1.00 86.25 174 VAL A CA 1
ATOM 1431 C C . VAL A 1 174 ? -38.647 -2.938 57.939 1.00 86.25 174 VAL A C 1
ATOM 1433 O O . VAL A 1 174 ? -39.761 -3.359 58.244 1.00 86.25 174 VAL A O 1
ATOM 1436 N N . PRO A 1 175 ? -38.461 -2.185 56.832 1.00 79.00 175 PRO A N 1
ATOM 1437 C CA . PRO A 1 175 ? -39.551 -1.876 55.910 1.00 79.00 175 PRO A CA 1
ATOM 1438 C C . PRO A 1 175 ? -40.113 -3.147 55.263 1.00 79.00 175 PRO A C 1
ATOM 1440 O O . PRO A 1 175 ? -39.409 -3.826 54.511 1.00 79.00 175 PRO A O 1
ATOM 1443 N N . VAL A 1 176 ? -41.385 -3.443 55.527 1.00 80.81 176 VAL A N 1
ATOM 1444 C CA . VAL A 1 176 ? -42.102 -4.599 54.972 1.00 80.81 176 VAL A CA 1
ATOM 1445 C C . VAL A 1 176 ? -42.757 -4.207 53.648 1.00 80.81 176 VAL A C 1
ATOM 1447 O O . VAL A 1 176 ? -43.359 -3.140 53.534 1.00 80.81 176 VAL A O 1
ATOM 1450 N N . LYS A 1 177 ? -42.637 -5.051 52.621 1.00 73.69 177 LYS A N 1
ATOM 1451 C CA . LYS A 1 177 ? -43.309 -4.851 51.328 1.00 73.69 177 LYS A CA 1
ATOM 1452 C C . LYS A 1 177 ? -44.651 -5.601 51.388 1.00 73.69 177 LYS A C 1
ATOM 1454 O O . LYS A 1 177 ? -44.612 -6.818 51.527 1.00 73.69 177 LYS A O 1
ATOM 1459 N N . CYS A 1 178 ? -45.813 -4.928 51.327 1.00 70.12 178 CYS A N 1
ATOM 1460 C CA . CYS A 1 178 ? -47.097 -5.660 51.286 1.00 70.12 178 CYS A CA 1
ATOM 1461 C C . CYS A 1 178 ? -47.193 -6.479 49.992 1.00 70.12 178 CYS A C 1
ATOM 1463 O O . CYS A 1 178 ? -47.083 -5.908 48.907 1.00 70.12 178 CYS A O 1
ATOM 1465 N N . PHE A 1 179 ? -47.462 -7.782 50.103 1.00 61.97 179 PHE A N 1
ATOM 1466 C CA . PHE A 1 179 ? -47.855 -8.667 48.998 1.00 61.97 179 PHE A CA 1
ATOM 1467 C C . PHE A 1 179 ? -49.382 -8.733 48.869 1.00 61.97 179 PHE A C 1
ATOM 1469 O O . PHE A 1 179 ? -49.996 -9.793 48.904 1.00 61.97 179 PHE A O 1
ATOM 1476 N N . CYS A 1 180 ? -50.014 -7.572 48.769 1.00 70.94 180 CYS A N 1
ATOM 1477 C CA . CYS A 1 180 ? -51.453 -7.471 48.614 1.00 70.94 180 CYS A CA 1
ATOM 1478 C C . CYS A 1 180 ? -51.832 -7.881 47.161 1.00 70.94 180 CYS A C 1
ATOM 1480 O O . CYS A 1 180 ? -51.768 -7.042 46.260 1.00 70.94 180 CYS A O 1
ATOM 1482 N N . PHE A 1 181 ? -52.178 -9.154 46.903 1.00 59.03 181 PHE A N 1
ATOM 1483 C CA . PHE A 1 181 ? -52.777 -9.595 45.630 1.00 59.03 181 PHE A CA 1
ATOM 1484 C C . PHE A 1 181 ? -54.189 -9.007 45.523 1.00 59.03 181 PHE A C 1
ATOM 1486 O O . PHE A 1 181 ? -55.041 -9.295 46.360 1.00 59.03 181 PHE A O 1
ATOM 1493 N N . LYS A 1 182 ? -54.452 -8.171 44.515 1.00 53.06 182 LYS A N 1
ATOM 1494 C CA . LYS A 1 182 ? -55.825 -7.761 44.199 1.00 53.06 182 LYS A CA 1
ATOM 1495 C C . LYS A 1 182 ? -56.440 -8.850 43.324 1.00 53.06 182 LYS A C 1
ATOM 1497 O O . LYS A 1 182 ? -56.158 -8.895 42.132 1.00 53.06 182 LYS A O 1
ATOM 1502 N N . SER A 1 183 ? -57.208 -9.743 43.938 1.00 50.56 183 SER A N 1
ATOM 1503 C CA . SER A 1 183 ? -58.152 -10.607 43.232 1.00 50.56 183 SER A CA 1
ATOM 1504 C C . SER A 1 183 ? -59.226 -9.725 42.595 1.00 50.56 183 SER A C 1
ATOM 1506 O O . SER A 1 183 ? -59.930 -9.012 43.315 1.00 50.56 183 SER A O 1
ATOM 1508 N N . LEU A 1 184 ? -59.301 -9.744 41.268 1.00 49.03 184 LEU A N 1
ATOM 1509 C CA . LEU A 1 184 ? -60.397 -9.203 40.471 1.00 49.03 184 LEU A CA 1
ATOM 1510 C C . LEU A 1 184 ? -60.864 -10.316 39.541 1.00 49.03 184 LEU A C 1
ATOM 1512 O O . LEU A 1 184 ? -59.969 -10.956 38.942 1.00 49.03 184 LEU A O 1
#

Organism: Glycine max (NCBI:txid3847)

Radius of gyration: 52.16 Å; chains: 1; bounding box: 132×33×131 Å

Sequence (184 aa):
MKESPKFPRTKTVREKEWKVSRQPSHGEISTRRSLGQELARATESAIPARRPSGVSPAAGYQNHKGNQVIQHKNDKATLWEKAKIERIQKRYEKTKSKILAWESYRKIQAKMQMDRKKSEWEHKRAIEMQHYKNKIARIDMIAQGAISQLEDHKRKQESKAKEKAKKIRKTGRVPVKCFCFKSL

Secondary structure (DSSP, 8-state):
---------PPPPPP-------------------SSSSSSSSS--------------------HHHHHHHHHHHHHHHHHHHHHHHHHHHHHHHHHHHHHHHHHHHHHHHHHHHHHHHHHHHHHHHHHHHHHHHHHHHHHHHHHHHHHHHHHHHHHHHHHHHHHHHHHHHHSSPPP--------

pLDDT: mean 75.32, std 25.32, range [27.89, 98.75]